Protein AF-A0A4Y2MRK2-F1 (afdb_monomer_lite)

pLDDT: mean 77.92, std 20.18, range [35.59, 98.69]

Radius of gyration: 52.35 Å; chains: 1; bounding box: 132×38×141 Å

Sequence (251 aa):
MNNGLTYKQVRQLAYDYSKCLGTSTPNTEDASETARINDEEAYSEIKDQIYRDKSADLKNQLKQLENRTHPTYVKGVKLLKEEYVERQFKNEIFYAVEVERIKREHEIERETAYNEFDQKEKELKENLIADLEEKRKIIEAERDSMDVTTDTMDILQNPIRKLRRRAKDTSPAPEPKRRKTSISQQLKFQLTEDEINEDLRKINEVSAERSSKVNDNSEESSSEISNSSDIRVENGKLYYEKYWYGSLFKS

Structure (mmCIF, N/CA/C/O backbone):
data_AF-A0A4Y2MRK2-F1
#
_entry.id   AF-A0A4Y2MRK2-F1
#
loop_
_atom_site.group_PDB
_atom_site.id
_atom_site.type_symbol
_atom_site.label_atom_id
_atom_site.label_alt_id
_atom_site.label_comp_id
_atom_site.label_asym_id
_atom_site.label_entity_id
_atom_site.label_seq_id
_atom_site.pdbx_PDB_ins_code
_atom_site.Cartn_x
_atom_site.Cartn_y
_atom_site.Cartn_z
_atom_site.occupancy
_atom_site.B_iso_or_equiv
_atom_site.auth_seq_id
_atom_site.auth_comp_id
_atom_site.auth_asym_id
_atom_site.auth_atom_id
_atom_site.pdbx_PDB_model_num
ATOM 1 N N . MET A 1 1 ? 39.766 -5.205 -34.947 1.00 36.91 1 MET A N 1
ATOM 2 C CA . MET A 1 1 ? 40.866 -4.338 -34.476 1.00 36.91 1 MET A CA 1
ATOM 3 C C . MET A 1 1 ? 41.099 -3.294 -35.558 1.00 36.91 1 MET A C 1
ATOM 5 O O . MET A 1 1 ? 41.742 -3.607 -36.546 1.00 36.91 1 MET A O 1
ATOM 9 N N . ASN A 1 2 ? 40.475 -2.119 -35.438 1.00 44.78 2 ASN A N 1
ATOM 10 C CA . ASN A 1 2 ? 40.635 -1.020 -36.397 1.00 44.78 2 ASN A CA 1
ATOM 11 C C . ASN A 1 2 ? 41.623 -0.014 -35.807 1.00 44.78 2 ASN A C 1
ATOM 13 O O . ASN A 1 2 ? 41.245 0.814 -34.983 1.00 44.78 2 ASN A O 1
ATOM 17 N N . ASN A 1 3 ? 42.886 -0.113 -36.215 1.00 53.19 3 ASN A N 1
ATOM 18 C CA . ASN A 1 3 ? 43.948 0.814 -35.824 1.00 53.19 3 ASN A CA 1
ATOM 19 C C . ASN A 1 3 ? 43.906 2.066 -36.717 1.00 53.19 3 ASN A C 1
ATOM 21 O O . ASN A 1 3 ? 44.837 2.338 -37.468 1.00 53.19 3 ASN A O 1
ATOM 25 N N . GLY A 1 4 ? 42.788 2.794 -36.681 1.00 64.12 4 GLY A N 1
ATOM 26 C CA . GLY A 1 4 ? 42.662 4.082 -37.360 1.00 64.12 4 GLY A CA 1
ATOM 27 C C . GLY A 1 4 ? 43.379 5.171 -36.567 1.00 64.12 4 GLY A C 1
ATOM 28 O O . GLY A 1 4 ? 43.144 5.316 -35.366 1.00 64.12 4 GLY A O 1
ATOM 29 N N . LEU A 1 5 ? 44.252 5.932 -37.229 1.00 71.81 5 LEU A N 1
ATOM 30 C CA . LEU A 1 5 ? 44.904 7.094 -36.630 1.00 71.81 5 LEU A CA 1
ATOM 31 C C . LEU A 1 5 ? 43.841 8.115 -36.218 1.00 71.81 5 LEU A C 1
ATOM 33 O O . LEU A 1 5 ? 42.982 8.516 -37.002 1.00 71.81 5 LEU A O 1
ATOM 37 N N . THR A 1 6 ? 43.901 8.542 -34.963 1.00 80.56 6 THR A N 1
ATOM 38 C CA . THR A 1 6 ? 43.035 9.602 -34.454 1.00 80.56 6 THR A CA 1
ATOM 39 C C . THR A 1 6 ? 43.385 10.929 -35.123 1.00 80.56 6 THR A C 1
ATOM 41 O O . THR A 1 6 ? 44.532 11.186 -35.485 1.00 80.56 6 THR A O 1
ATOM 44 N N . TYR A 1 7 ? 42.406 11.826 -35.221 1.00 66.19 7 TYR A N 1
ATOM 45 C CA . TYR A 1 7 ? 42.573 13.159 -35.811 1.00 66.19 7 TYR A CA 1
ATOM 46 C C . TYR A 1 7 ? 43.774 13.942 -35.238 1.00 66.19 7 TYR A C 1
ATOM 48 O O . TYR A 1 7 ? 44.468 14.658 -35.957 1.00 66.19 7 TYR A O 1
ATOM 56 N N . LYS A 1 8 ? 44.075 13.756 -33.945 1.00 72.19 8 LYS A N 1
ATOM 57 C CA . LYS A 1 8 ? 45.244 14.365 -33.292 1.00 72.19 8 LYS A CA 1
ATOM 58 C C . LYS A 1 8 ? 46.571 13.806 -33.818 1.00 72.19 8 LYS A C 1
ATOM 60 O O . LYS A 1 8 ? 47.518 14.567 -33.976 1.00 72.19 8 LYS A O 1
ATOM 65 N N . GLN A 1 9 ? 46.629 12.508 -34.114 1.00 77.31 9 GLN A N 1
ATOM 66 C CA . GLN A 1 9 ? 47.827 11.849 -34.643 1.00 77.31 9 GLN A CA 1
ATOM 67 C C . GLN A 1 9 ? 48.098 12.258 -36.095 1.00 77.31 9 GLN A C 1
ATOM 69 O O . GLN A 1 9 ? 49.241 12.536 -36.442 1.00 77.31 9 GLN A O 1
ATOM 74 N N . VAL A 1 10 ? 47.050 12.391 -36.913 1.00 76.94 10 VAL A N 1
ATOM 75 C CA . VAL A 1 10 ? 47.172 12.882 -38.298 1.00 76.94 10 VAL A CA 1
ATOM 76 C C . VAL A 1 10 ? 47.696 14.324 -38.327 1.00 76.94 10 VAL A C 1
ATOM 78 O O . VAL A 1 10 ? 48.590 14.648 -39.105 1.00 76.94 10 VAL A O 1
ATOM 81 N N . ARG A 1 11 ? 47.206 15.183 -37.424 1.00 81.56 11 ARG A N 1
ATOM 82 C CA . ARG A 1 11 ? 47.651 16.582 -37.322 1.00 81.56 11 ARG A CA 1
ATOM 83 C C . ARG A 1 11 ? 49.123 16.714 -36.921 1.00 81.56 11 ARG A C 1
ATOM 85 O O . ARG A 1 11 ? 49.803 17.607 -37.418 1.00 81.56 11 ARG A O 1
ATOM 92 N N . GLN A 1 12 ? 49.603 15.847 -36.028 1.00 74.44 12 GLN A N 1
ATOM 93 C CA . GLN A 1 12 ? 50.995 15.873 -35.579 1.00 74.44 12 GLN A CA 1
ATOM 94 C C . GLN A 1 12 ? 51.953 15.443 -36.695 1.00 74.44 12 GLN A C 1
ATOM 96 O O . GLN A 1 12 ? 52.937 16.131 -36.947 1.00 74.44 12 GLN A O 1
ATOM 101 N N . LEU A 1 13 ? 51.609 14.379 -37.427 1.00 81.38 13 LEU A N 1
ATOM 102 C CA . LEU A 1 13 ? 52.393 13.915 -38.575 1.00 81.38 13 LEU A CA 1
ATOM 103 C C . LEU A 1 13 ? 52.535 14.999 -39.656 1.00 81.38 13 LEU A C 1
ATOM 105 O O . LEU A 1 13 ? 53.614 15.170 -40.218 1.00 81.38 13 LEU A O 1
ATOM 109 N N . ALA A 1 14 ? 51.478 15.779 -39.899 1.00 75.19 14 ALA A N 1
ATOM 110 C CA . ALA A 1 14 ? 51.520 16.899 -40.840 1.00 75.19 14 ALA A CA 1
ATOM 111 C C . ALA A 1 14 ? 52.455 18.037 -40.381 1.00 75.19 14 ALA A C 1
ATOM 113 O O . ALA A 1 14 ? 53.160 18.634 -41.195 1.00 75.19 14 ALA A O 1
ATOM 114 N N . TYR A 1 15 ? 52.492 18.327 -39.076 1.00 76.94 15 TYR A N 1
ATOM 115 C CA . TYR A 1 15 ? 53.378 19.351 -38.518 1.00 76.94 15 TYR A CA 1
ATOM 116 C C . TYR A 1 15 ? 54.853 18.940 -38.613 1.00 76.94 15 TYR A C 1
ATOM 118 O O . TYR A 1 15 ? 55.705 19.743 -38.999 1.00 76.94 15 TYR A O 1
ATOM 126 N N . ASP A 1 16 ? 55.145 17.672 -38.324 1.00 75.50 16 ASP A N 1
ATOM 127 C CA . ASP A 1 16 ? 56.503 17.133 -38.374 1.00 75.50 16 ASP A CA 1
ATOM 128 C C . ASP A 1 16 ? 57.030 17.078 -39.821 1.00 75.50 16 ASP A C 1
ATOM 130 O O . ASP A 1 16 ? 58.183 17.432 -40.072 1.00 75.50 16 ASP A O 1
ATOM 134 N N . TYR A 1 17 ? 56.166 16.760 -40.792 1.00 70.69 17 TYR A N 1
ATOM 135 C 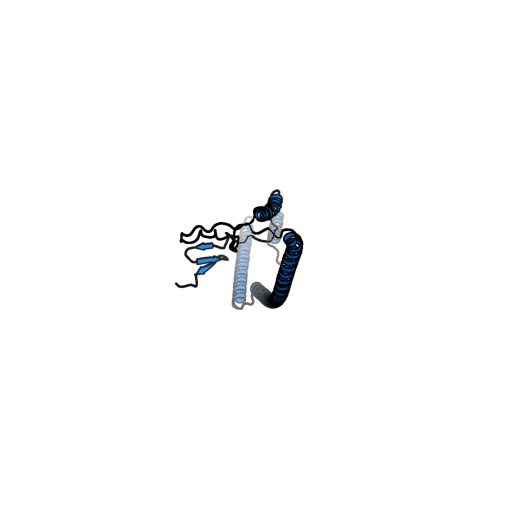CA . TYR A 1 17 ? 56.499 16.797 -42.220 1.00 70.69 17 TYR A CA 1
ATOM 136 C C . TYR A 1 1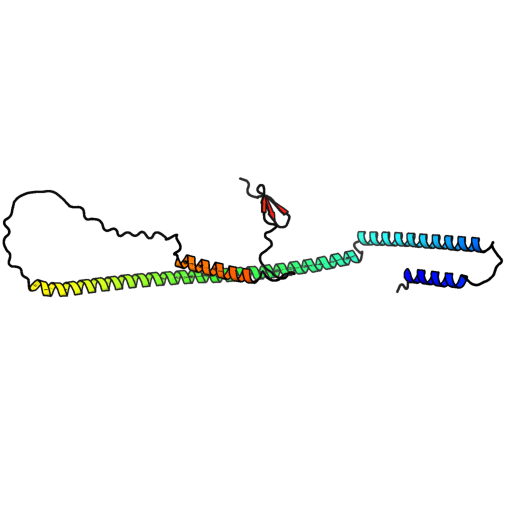7 ? 56.814 18.219 -42.716 1.00 70.69 17 TYR A C 1
ATOM 138 O O . TYR A 1 17 ? 57.828 18.445 -43.379 1.00 70.69 17 TYR A O 1
ATOM 146 N N . SER A 1 18 ? 56.005 19.209 -42.317 1.00 71.00 18 SER A N 1
ATOM 147 C CA . SER A 1 18 ? 56.237 20.620 -42.657 1.00 71.00 18 SER A CA 1
ATOM 148 C C . SER A 1 18 ? 57.562 21.156 -42.105 1.00 71.00 18 SER A C 1
ATOM 150 O O . SER A 1 18 ? 58.145 22.063 -42.696 1.00 71.00 18 SER A O 1
ATOM 152 N N . LYS A 1 19 ? 58.043 20.616 -40.980 1.00 67.56 19 LYS A N 1
ATOM 153 C CA . LYS A 1 19 ? 59.306 21.025 -40.354 1.00 67.56 19 LYS A CA 1
ATOM 154 C C . LYS A 1 19 ? 60.534 20.509 -41.115 1.00 67.56 19 LYS A C 1
ATOM 156 O O . LYS A 1 19 ? 61.561 21.182 -41.126 1.00 67.56 19 LYS A O 1
ATOM 161 N N . CYS A 1 20 ? 60.430 19.356 -41.778 1.00 58.81 20 CYS A N 1
ATOM 162 C CA . CYS A 1 20 ? 61.514 18.766 -42.574 1.00 58.81 20 CYS A CA 1
ATOM 163 C C . CYS A 1 20 ? 61.703 19.429 -43.951 1.00 58.81 20 CYS A C 1
ATOM 165 O O . CYS A 1 20 ? 62.796 19.376 -44.505 1.00 58.81 20 CYS A O 1
ATOM 167 N N . LEU A 1 21 ? 60.675 20.099 -44.481 1.00 59.09 21 LEU A N 1
ATOM 168 C CA . LEU A 1 21 ? 60.716 20.816 -45.766 1.00 59.09 21 LEU A CA 1
ATOM 169 C C . LEU A 1 21 ? 61.464 22.166 -45.716 1.00 59.09 21 LEU A C 1
ATOM 171 O O . LEU A 1 21 ? 61.661 22.797 -46.749 1.00 59.09 21 LEU A O 1
ATOM 175 N N . GLY A 1 22 ? 61.896 22.621 -44.535 1.00 55.88 22 GLY A N 1
ATOM 176 C CA . GLY A 1 22 ? 62.500 23.944 -44.334 1.00 55.88 22 GLY A CA 1
ATOM 177 C C . GLY A 1 22 ? 63.991 24.084 -44.676 1.00 55.88 22 GLY A C 1
ATOM 178 O O . GLY A 1 22 ? 64.537 25.166 -44.477 1.00 55.88 22 GLY A O 1
ATOM 179 N N . THR A 1 23 ? 64.681 23.040 -45.156 1.00 53.28 23 THR A N 1
ATOM 180 C CA . THR A 1 23 ? 66.131 23.106 -45.432 1.00 53.28 23 THR A CA 1
ATOM 181 C C . THR A 1 23 ? 66.540 22.388 -46.727 1.00 53.28 23 THR A C 1
ATOM 183 O O . THR A 1 23 ? 67.034 21.269 -46.654 1.00 53.28 23 THR A O 1
ATOM 186 N N . SER A 1 24 ? 66.387 23.016 -47.905 1.00 44.38 24 SER A N 1
ATOM 187 C CA . SER A 1 24 ? 67.348 22.892 -49.029 1.00 44.38 24 SER A CA 1
ATOM 188 C C . SER A 1 24 ? 67.019 23.824 -50.217 1.00 44.38 24 SER A C 1
ATOM 190 O O . SER A 1 24 ? 66.054 23.596 -50.929 1.00 44.38 24 SER A O 1
ATOM 192 N N . THR A 1 25 ? 67.900 24.811 -50.435 1.00 43.78 25 THR A N 1
ATOM 193 C CA . THR A 1 25 ? 68.413 25.399 -51.706 1.00 43.78 25 THR A CA 1
ATOM 194 C C . THR A 1 25 ? 67.501 25.983 -52.818 1.00 43.78 25 THR A C 1
ATOM 196 O O . THR A 1 25 ? 66.475 25.403 -53.154 1.00 43.78 25 THR A O 1
ATOM 199 N N . PRO A 1 26 ? 67.943 27.080 -53.490 1.00 59.16 26 PRO A N 1
ATOM 200 C CA . PRO A 1 26 ? 67.198 27.806 -54.521 1.00 59.16 26 PRO A CA 1
ATOM 201 C C . PRO A 1 26 ? 67.489 27.282 -55.940 1.00 59.16 26 PRO A C 1
ATOM 203 O O . PRO A 1 26 ? 68.625 27.351 -56.403 1.00 59.16 26 PRO A O 1
ATOM 206 N N . ASN A 1 27 ? 66.462 26.756 -56.608 1.00 50.50 27 ASN A N 1
ATOM 207 C CA . ASN A 1 27 ? 66.235 26.721 -58.065 1.00 50.50 27 ASN A CA 1
ATOM 208 C C . ASN A 1 27 ? 65.241 25.592 -58.355 1.00 50.50 27 ASN A C 1
ATOM 210 O O . ASN A 1 27 ? 65.604 24.433 -58.179 1.00 50.50 27 ASN A O 1
ATOM 214 N N . THR A 1 28 ? 64.024 25.945 -58.790 1.00 56.12 28 THR A N 1
ATOM 215 C CA . THR A 1 28 ? 63.015 25.166 -59.555 1.00 56.12 28 THR A CA 1
ATOM 216 C C . THR A 1 28 ? 61.631 25.666 -59.123 1.00 56.12 28 THR A C 1
ATOM 218 O O . THR A 1 28 ? 60.976 25.065 -58.277 1.00 56.12 28 THR A O 1
ATOM 221 N N . GLU A 1 29 ? 61.196 26.804 -59.669 1.00 52.22 29 GLU A N 1
ATOM 222 C CA . GLU A 1 29 ? 59.881 27.397 -59.357 1.00 52.22 29 GLU A CA 1
ATOM 223 C C . GLU A 1 29 ? 58.708 26.742 -60.120 1.00 52.22 29 GLU A C 1
ATOM 225 O O . GLU A 1 29 ? 57.564 27.053 -59.827 1.00 52.22 29 GLU A O 1
ATOM 230 N N . ASP A 1 30 ? 58.950 25.773 -61.013 1.00 54.16 30 ASP A N 1
ATOM 231 C CA . ASP A 1 30 ? 57.907 25.189 -61.888 1.00 54.16 30 ASP A CA 1
ATOM 232 C C . ASP A 1 30 ? 57.392 23.795 -61.439 1.00 54.16 30 ASP A C 1
ATOM 234 O O . ASP A 1 30 ? 56.327 23.337 -61.840 1.00 54.16 30 ASP A O 1
ATOM 238 N N . ALA A 1 31 ? 58.109 23.098 -60.546 1.00 56.56 31 ALA A N 1
ATOM 239 C CA . ALA A 1 31 ? 57.723 21.751 -60.080 1.00 56.56 31 ALA A CA 1
ATOM 240 C C . ALA A 1 31 ? 56.907 21.743 -58.769 1.00 56.56 31 ALA A C 1
ATOM 242 O O . ALA A 1 31 ? 56.334 20.721 -58.395 1.00 56.56 31 ALA A O 1
ATOM 243 N N . SER A 1 32 ? 56.873 22.863 -58.036 1.00 56.00 32 SER A N 1
ATOM 244 C CA . SER A 1 32 ? 56.220 22.930 -56.716 1.00 56.00 32 SER A CA 1
ATOM 245 C C . SER A 1 32 ? 54.724 23.257 -56.785 1.00 56.00 32 SER A C 1
ATOM 247 O O . SER A 1 32 ? 53.973 22.889 -55.882 1.00 56.00 32 SER A O 1
ATOM 249 N N . GLU A 1 33 ? 54.274 23.901 -57.865 1.00 52.03 33 GLU A N 1
ATOM 250 C CA . GLU A 1 33 ? 52.874 24.291 -58.052 1.00 52.03 33 GLU A CA 1
ATOM 251 C C . GLU A 1 33 ? 52.013 23.085 -58.466 1.00 52.03 33 GLU A C 1
ATOM 253 O O . GLU A 1 33 ? 50.967 22.831 -57.875 1.00 52.03 33 GLU A O 1
ATOM 258 N N . THR A 1 34 ? 52.521 22.242 -59.370 1.00 57.75 34 THR A N 1
ATOM 259 C CA . THR A 1 34 ? 51.911 20.952 -59.745 1.00 57.75 34 THR A CA 1
ATOM 260 C C . THR A 1 34 ? 51.883 19.946 -58.591 1.00 57.75 34 THR A C 1
ATOM 262 O O . THR A 1 34 ? 50.900 19.223 -58.442 1.00 57.75 34 THR A O 1
ATOM 265 N N . ALA A 1 35 ? 52.907 19.925 -57.729 1.00 59.00 35 ALA A N 1
ATOM 266 C CA . ALA A 1 35 ? 52.911 19.092 -56.523 1.00 59.00 35 ALA A CA 1
ATOM 267 C C . ALA A 1 35 ? 51.848 19.537 -55.499 1.00 59.00 35 ALA A C 1
ATOM 269 O O . ALA A 1 35 ? 51.148 18.696 -54.941 1.00 59.00 35 ALA A O 1
ATOM 270 N N . ARG A 1 36 ? 51.666 20.852 -55.300 1.00 60.34 36 ARG A N 1
ATOM 271 C CA . ARG A 1 36 ? 50.629 21.389 -54.400 1.00 60.34 36 ARG A CA 1
ATOM 272 C C . ARG A 1 36 ? 49.207 21.156 -54.901 1.00 60.34 36 ARG A C 1
ATOM 274 O O . ARG A 1 36 ? 48.343 20.835 -54.093 1.00 60.34 36 ARG A O 1
ATOM 281 N N . ILE A 1 37 ? 48.976 21.270 -56.208 1.00 60.94 37 ILE A N 1
ATOM 282 C CA . ILE A 1 37 ? 47.676 20.968 -56.826 1.00 60.94 37 ILE A CA 1
ATOM 283 C C . ILE A 1 37 ? 47.330 19.480 -56.654 1.00 60.94 37 ILE A C 1
ATOM 285 O O . ILE A 1 37 ? 46.201 19.152 -56.305 1.00 60.94 37 ILE A O 1
ATOM 289 N N . ASN A 1 38 ? 48.310 18.586 -56.820 1.00 65.25 38 ASN A N 1
ATOM 290 C CA . ASN A 1 38 ? 48.125 17.144 -56.645 1.00 65.25 38 ASN A CA 1
ATOM 291 C C . ASN A 1 38 ? 47.826 16.757 -55.179 1.00 65.25 38 ASN A C 1
ATOM 293 O O . ASN A 1 38 ? 46.971 15.912 -54.923 1.00 65.25 38 ASN A O 1
ATOM 297 N N . ASP A 1 39 ? 48.474 17.406 -54.203 1.00 70.81 39 ASP A N 1
ATOM 298 C CA . ASP A 1 39 ? 48.182 17.208 -52.773 1.00 70.81 39 ASP A CA 1
ATOM 299 C C . ASP A 1 39 ? 46.777 17.715 -52.386 1.00 70.81 39 ASP A C 1
ATOM 301 O O . ASP A 1 39 ? 46.100 17.125 -51.539 1.00 70.81 39 ASP A O 1
ATOM 305 N N . GLU A 1 40 ? 46.316 18.800 -53.011 1.00 74.12 40 GLU A N 1
ATOM 306 C CA . GLU A 1 40 ? 44.993 19.387 -52.780 1.00 74.12 40 GLU A CA 1
ATOM 307 C C . GLU A 1 40 ? 43.870 18.566 -53.444 1.00 74.12 40 GLU A C 1
ATOM 309 O O . GLU A 1 40 ? 42.811 18.355 -52.843 1.00 74.12 40 GLU A O 1
ATOM 314 N N . GLU A 1 41 ? 44.127 18.008 -54.629 1.00 76.19 41 GLU A N 1
ATOM 315 C CA . GLU A 1 41 ? 43.247 17.053 -55.310 1.00 76.19 41 GLU A CA 1
ATOM 316 C C . GLU A 1 41 ? 43.142 15.731 -54.531 1.00 76.19 41 GLU A C 1
ATOM 318 O O . GLU A 1 41 ? 42.033 15.262 -54.261 1.00 76.19 41 GLU A O 1
ATOM 323 N N . ALA A 1 42 ? 44.267 15.195 -54.040 1.00 78.88 42 ALA A N 1
ATOM 324 C CA . ALA A 1 42 ? 44.288 14.020 -53.168 1.00 78.88 42 ALA A CA 1
ATOM 325 C C . ALA A 1 42 ? 43.536 14.264 -51.847 1.00 78.88 42 ALA A C 1
ATOM 327 O O . ALA A 1 42 ? 42.798 13.400 -51.366 1.00 78.88 42 ALA A O 1
ATOM 328 N N . TYR A 1 43 ? 43.669 15.456 -51.257 1.00 82.00 43 TYR A N 1
ATOM 329 C CA . TYR A 1 43 ? 42.901 15.838 -50.072 1.00 82.00 43 TYR A CA 1
ATOM 330 C C . TYR A 1 43 ? 41.393 15.890 -50.356 1.00 82.00 43 TYR A C 1
ATOM 332 O O . TYR A 1 43 ? 40.595 15.409 -49.543 1.00 82.00 43 TYR A O 1
ATOM 340 N N . SER A 1 44 ? 40.993 16.438 -51.507 1.00 85.75 44 SER A N 1
ATOM 341 C CA . SER A 1 44 ? 39.592 16.474 -51.932 1.00 85.75 44 SER A CA 1
ATOM 342 C C . SER A 1 44 ? 39.030 15.067 -52.154 1.00 85.75 44 SER A C 1
ATOM 344 O O . SER A 1 44 ? 37.939 14.762 -51.674 1.00 85.75 44 SER A O 1
ATOM 346 N N . GLU A 1 45 ? 39.791 14.175 -52.789 1.00 90.44 45 GLU A N 1
ATOM 347 C CA . GLU A 1 45 ? 39.379 12.790 -53.029 1.00 90.44 45 GLU A CA 1
ATOM 348 C C . GLU A 1 45 ? 39.202 12.003 -51.720 1.00 90.44 45 GLU A C 1
ATOM 350 O O . GLU A 1 45 ? 38.195 11.311 -51.529 1.00 90.44 45 GLU A O 1
ATOM 355 N N . ILE A 1 46 ? 40.129 12.163 -50.769 1.00 91.06 46 ILE A N 1
ATOM 356 C CA . ILE A 1 46 ? 40.026 11.554 -49.434 1.00 91.06 46 ILE A CA 1
ATOM 357 C C . ILE A 1 46 ? 38.784 12.073 -48.703 1.00 91.06 46 ILE A C 1
ATOM 359 O O . ILE A 1 46 ? 38.054 11.300 -48.076 1.00 91.06 46 ILE A O 1
ATOM 363 N N . LYS A 1 47 ? 38.515 13.379 -48.782 1.00 93.56 47 LYS A N 1
ATOM 364 C CA . LYS A 1 47 ? 37.343 13.997 -48.158 1.00 93.56 47 LYS A CA 1
ATOM 365 C C . LYS A 1 47 ? 36.043 13.444 -48.748 1.00 93.56 47 LYS A C 1
ATOM 367 O O . LYS A 1 47 ? 35.137 13.083 -47.995 1.00 93.56 47 LYS A O 1
ATOM 372 N N . ASP A 1 48 ? 35.971 13.319 -50.068 1.00 93.62 48 ASP A N 1
ATOM 373 C CA . ASP A 1 48 ? 34.817 12.747 -50.762 1.00 93.62 48 ASP A CA 1
ATOM 374 C C . ASP A 1 48 ? 34.615 11.274 -50.410 1.00 93.62 48 ASP A C 1
ATOM 376 O O . ASP A 1 48 ? 33.480 10.837 -50.199 1.00 93.62 48 ASP A O 1
ATOM 380 N N . GLN A 1 49 ? 35.701 10.514 -50.255 1.00 95.50 49 GLN A N 1
ATOM 381 C CA . GLN A 1 49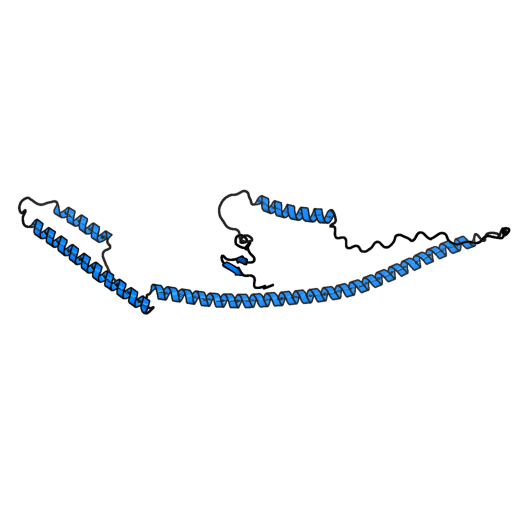 ? 35.623 9.135 -49.795 1.00 95.50 49 GLN A CA 1
ATOM 382 C C . GLN A 1 49 ? 35.059 9.038 -48.372 1.00 95.50 49 GLN A C 1
ATOM 384 O O . GLN A 1 49 ? 34.129 8.266 -48.138 1.00 95.50 49 GLN A O 1
ATOM 389 N N . ILE A 1 50 ? 35.518 9.891 -47.451 1.00 95.31 50 ILE A N 1
ATOM 390 C CA . ILE A 1 50 ? 34.985 9.964 -46.082 1.00 95.31 50 ILE A CA 1
ATOM 391 C C . ILE A 1 50 ? 33.486 10.291 -46.088 1.00 95.31 50 ILE A C 1
ATOM 393 O O . ILE A 1 50 ? 32.724 9.703 -45.318 1.00 95.31 50 ILE A O 1
ATOM 397 N N . TYR A 1 51 ? 33.030 11.208 -46.948 1.00 96.69 51 TYR A N 1
ATOM 398 C CA . TYR A 1 51 ? 31.603 11.518 -47.061 1.00 96.69 51 TYR A CA 1
ATOM 399 C C . TYR A 1 51 ? 30.789 10.345 -47.608 1.00 96.69 51 TYR A C 1
ATOM 401 O O . TYR A 1 51 ? 29.702 10.067 -47.086 1.00 96.69 51 TYR A O 1
ATOM 409 N N . ARG A 1 52 ? 31.298 9.644 -48.629 1.00 97.00 52 ARG A N 1
ATOM 410 C CA . ARG A 1 52 ? 30.659 8.437 -49.173 1.00 97.00 52 ARG A CA 1
ATOM 411 C C . ARG A 1 52 ? 30.527 7.357 -48.100 1.00 97.00 52 ARG A C 1
ATOM 413 O O . ARG A 1 52 ? 29.421 6.849 -47.897 1.00 97.00 52 ARG A O 1
ATOM 420 N N . ASP A 1 53 ? 31.598 7.095 -47.359 1.00 97.44 53 ASP A N 1
ATOM 421 C CA . ASP A 1 53 ? 31.620 6.115 -46.269 1.00 97.44 53 ASP A CA 1
ATOM 422 C C . ASP A 1 53 ? 30.659 6.521 -45.144 1.00 97.44 53 ASP A C 1
ATOM 424 O O . ASP A 1 53 ? 29.824 5.726 -44.708 1.00 97.44 53 ASP A O 1
ATOM 428 N N . LYS A 1 54 ? 30.663 7.800 -44.745 1.00 97.81 54 LYS A N 1
ATOM 429 C CA . LYS A 1 54 ? 29.746 8.309 -43.717 1.00 97.81 54 LYS A CA 1
ATOM 430 C C . LYS A 1 54 ? 28.281 8.196 -44.137 1.00 97.81 54 LYS A C 1
ATOM 432 O O . LYS A 1 54 ? 27.425 7.886 -43.307 1.00 97.81 54 LYS A O 1
ATOM 437 N N . SER A 1 55 ? 27.976 8.442 -45.411 1.00 97.00 55 SER A N 1
ATOM 438 C CA . SER A 1 55 ? 26.628 8.264 -45.959 1.00 97.00 55 SER A CA 1
ATOM 439 C C . SER A 1 55 ? 26.205 6.794 -45.935 1.00 97.00 55 SER A C 1
ATOM 441 O O . SER A 1 55 ? 25.074 6.487 -45.549 1.00 97.00 55 SER A O 1
ATOM 443 N N . ALA A 1 56 ? 27.106 5.879 -46.303 1.00 97.62 56 ALA A N 1
ATOM 444 C CA . ALA A 1 56 ? 26.854 4.442 -46.260 1.00 97.62 56 ALA A CA 1
ATOM 445 C C . ALA A 1 56 ? 26.603 3.949 -44.825 1.00 97.62 56 ALA A C 1
ATOM 447 O O . ALA A 1 56 ? 25.630 3.228 -44.592 1.00 97.62 56 ALA A O 1
ATOM 448 N N . ASP A 1 57 ? 27.400 4.409 -43.858 1.00 97.50 57 ASP A N 1
ATOM 449 C CA . ASP A 1 57 ? 27.220 4.106 -42.437 1.00 97.50 57 ASP A CA 1
ATOM 450 C C . ASP A 1 57 ? 25.855 4.562 -41.922 1.00 97.50 57 ASP A C 1
ATOM 452 O O . ASP A 1 57 ? 25.151 3.797 -41.263 1.00 97.50 57 ASP A O 1
ATOM 456 N N . LEU A 1 58 ? 25.449 5.794 -42.245 1.00 97.19 58 LEU A N 1
ATOM 457 C CA . LEU A 1 58 ? 24.154 6.336 -41.827 1.00 97.19 58 LEU A CA 1
ATOM 458 C C . LEU A 1 58 ? 22.987 5.567 -42.454 1.00 97.19 58 LEU A C 1
ATOM 460 O O . LEU A 1 58 ? 22.028 5.238 -41.758 1.00 97.19 58 LEU A O 1
ATOM 464 N N . LYS A 1 59 ? 23.078 5.217 -43.743 1.00 97.44 59 LYS A N 1
ATOM 465 C CA . LYS A 1 59 ? 22.074 4.371 -44.410 1.00 97.44 59 LYS A CA 1
ATOM 466 C C . LYS A 1 59 ? 21.995 2.983 -43.774 1.00 97.44 59 LYS A C 1
ATOM 468 O O . LYS A 1 59 ? 20.901 2.452 -43.595 1.00 97.44 59 LYS A O 1
ATOM 473 N N . ASN A 1 60 ? 23.134 2.402 -43.398 1.00 97.62 60 ASN A N 1
ATOM 474 C CA . ASN A 1 60 ? 23.179 1.114 -42.712 1.00 97.62 60 ASN A CA 1
ATOM 475 C C . ASN A 1 60 ? 22.563 1.205 -41.305 1.00 97.62 60 ASN A C 1
ATOM 477 O O . ASN A 1 60 ? 21.739 0.369 -40.946 1.00 97.62 60 ASN A O 1
ATOM 481 N N . GLN A 1 61 ? 22.882 2.245 -40.530 1.00 97.56 61 GLN A N 1
ATOM 482 C CA . GLN A 1 61 ? 22.264 2.485 -39.220 1.00 97.56 61 GLN A CA 1
ATOM 483 C C . GLN A 1 61 ? 20.749 2.679 -39.329 1.00 97.56 61 GLN A C 1
ATOM 485 O O . GLN A 1 61 ? 20.010 2.099 -38.535 1.00 97.56 61 GLN A O 1
ATOM 490 N N . LEU A 1 62 ? 20.278 3.425 -40.333 1.00 97.06 62 LEU A N 1
ATOM 491 C CA . LEU A 1 62 ? 18.850 3.597 -40.596 1.00 97.06 62 LEU A CA 1
ATOM 492 C C . LEU A 1 62 ? 18.179 2.252 -40.894 1.00 97.06 62 LEU A C 1
ATOM 494 O O . LEU A 1 62 ? 17.204 1.902 -40.237 1.00 97.06 62 LEU A O 1
ATOM 498 N N . LYS A 1 63 ? 18.762 1.443 -41.786 1.00 97.50 63 LYS A N 1
ATOM 499 C CA . LYS A 1 63 ? 18.267 0.092 -42.091 1.00 97.50 63 LYS A CA 1
ATOM 500 C C . LYS A 1 63 ? 18.261 -0.817 -40.855 1.00 97.50 63 LYS A C 1
ATOM 502 O O . LYS A 1 63 ? 17.341 -1.607 -40.663 1.00 97.50 63 LYS A O 1
ATOM 507 N N . GLN A 1 64 ? 19.275 -0.721 -39.993 1.00 97.69 64 GLN A N 1
ATOM 508 C CA . GLN A 1 64 ? 19.311 -1.456 -38.725 1.00 97.69 64 GLN A CA 1
ATOM 509 C C . GLN A 1 64 ? 18.228 -0.984 -37.749 1.00 97.69 64 GLN A C 1
ATOM 511 O O . GLN A 1 64 ? 17.708 -1.795 -36.989 1.00 97.69 64 GLN A O 1
ATOM 516 N N . LEU A 1 65 ? 17.880 0.303 -37.742 1.00 96.00 65 LEU A N 1
ATOM 517 C CA . LEU A 1 65 ? 16.779 0.829 -36.934 1.00 96.00 65 LEU A CA 1
ATOM 518 C C . LEU A 1 65 ? 15.418 0.381 -37.479 1.00 96.00 65 LEU A C 1
ATOM 520 O O . LEU A 1 65 ? 14.593 -0.086 -36.696 1.00 96.00 65 LEU A O 1
ATOM 524 N N . GLU A 1 66 ? 15.210 0.435 -38.798 1.00 96.25 66 GLU A N 1
ATOM 525 C CA . GLU A 1 66 ? 14.007 -0.082 -39.472 1.00 96.25 66 GLU A CA 1
ATOM 526 C C . GLU A 1 66 ? 13.792 -1.569 -39.162 1.00 96.25 66 GLU A C 1
ATOM 528 O O . GLU A 1 66 ? 12.700 -1.983 -38.772 1.00 96.25 66 GLU A O 1
ATOM 533 N N . ASN A 1 67 ? 14.869 -2.357 -39.219 1.00 96.88 67 ASN A N 1
ATOM 534 C CA . ASN A 1 67 ? 14.855 -3.777 -38.868 1.00 96.88 67 ASN A CA 1
ATOM 535 C C . ASN A 1 67 ? 14.907 -4.040 -37.354 1.00 96.88 67 ASN A C 1
ATOM 537 O O . ASN A 1 67 ? 14.918 -5.198 -36.939 1.00 96.88 67 ASN A O 1
ATOM 541 N N . ARG A 1 68 ? 14.956 -2.994 -36.514 1.00 95.56 68 ARG A N 1
ATOM 542 C CA . ARG A 1 68 ? 15.048 -3.083 -35.044 1.00 95.56 68 ARG A CA 1
ATOM 543 C C . ARG A 1 68 ? 16.267 -3.858 -34.517 1.00 95.56 68 ARG A C 1
ATOM 545 O O . ARG A 1 68 ? 16.260 -4.334 -33.384 1.00 95.56 68 ARG A O 1
ATOM 552 N N . THR A 1 69 ? 17.333 -3.956 -35.305 1.00 96.88 69 THR A N 1
ATOM 553 C CA . THR A 1 69 ? 18.593 -4.630 -34.955 1.00 96.88 69 THR A CA 1
ATOM 554 C C . THR A 1 69 ? 19.683 -3.671 -34.479 1.00 96.88 69 THR A C 1
ATOM 556 O O . THR A 1 69 ? 20.756 -4.124 -34.085 1.00 96.88 69 THR A O 1
ATOM 559 N N . HIS A 1 70 ? 19.449 -2.353 -34.519 1.00 98.00 70 HIS A N 1
ATOM 560 C CA . HIS A 1 70 ? 20.452 -1.372 -34.107 1.00 98.00 70 HIS A CA 1
ATOM 561 C C . HIS A 1 70 ? 20.883 -1.602 -32.641 1.00 98.00 70 HIS A C 1
ATOM 563 O O . HIS A 1 70 ? 20.020 -1.629 -31.756 1.00 98.00 70 HIS A O 1
ATOM 569 N N . PRO A 1 71 ? 22.190 -1.720 -32.330 1.00 97.00 71 PRO A N 1
ATOM 570 C CA . PRO A 1 71 ? 22.658 -2.160 -31.012 1.00 97.00 71 PRO A CA 1
ATOM 571 C C . PRO A 1 71 ? 22.140 -1.319 -29.842 1.00 97.00 71 PRO A C 1
ATOM 573 O O . PRO A 1 71 ? 21.760 -1.863 -28.808 1.00 97.00 71 PRO A O 1
ATOM 576 N N . THR A 1 72 ? 22.091 0.006 -29.998 1.00 96.19 72 THR A N 1
ATOM 577 C CA . THR A 1 72 ? 21.584 0.914 -28.954 1.00 96.19 72 THR A CA 1
ATOM 578 C C . THR A 1 72 ? 20.092 0.710 -28.700 1.00 96.19 72 THR A C 1
ATOM 580 O O . THR A 1 72 ? 19.663 0.710 -27.549 1.00 96.19 72 THR A O 1
ATOM 583 N N . TYR A 1 73 ? 19.309 0.477 -29.758 1.00 97.38 73 TYR A N 1
ATOM 584 C CA . TYR A 1 73 ? 17.874 0.214 -29.642 1.00 97.38 73 TYR A CA 1
ATOM 585 C C . TYR A 1 73 ? 17.628 -1.115 -28.924 1.00 97.38 73 TYR A C 1
ATOM 587 O O . TYR A 1 73 ? 16.877 -1.164 -27.954 1.00 97.38 73 TYR A O 1
ATOM 595 N N . VAL A 1 74 ? 18.318 -2.179 -29.349 1.00 98.06 74 VAL A N 1
ATOM 596 C CA . VAL A 1 74 ? 18.189 -3.516 -28.751 1.00 98.06 74 VAL A CA 1
ATOM 597 C C . VAL A 1 74 ? 18.550 -3.491 -27.265 1.00 98.06 74 VAL A C 1
ATOM 599 O O . VAL A 1 74 ? 17.826 -4.065 -26.452 1.00 98.06 74 VAL A O 1
ATOM 602 N N . LYS A 1 75 ? 19.624 -2.783 -26.890 1.00 98.25 75 LYS A N 1
ATOM 603 C CA . LYS A 1 75 ? 19.994 -2.573 -25.482 1.00 98.25 75 LYS A CA 1
ATOM 604 C C . LYS A 1 75 ? 18.884 -1.864 -24.703 1.00 98.25 75 LYS A C 1
ATOM 606 O O . LYS A 1 75 ? 18.519 -2.340 -23.635 1.00 98.25 75 LYS A O 1
ATOM 611 N N . GLY A 1 76 ? 18.317 -0.786 -25.249 1.00 98.31 76 GLY A N 1
ATOM 612 C CA . GLY A 1 76 ? 17.210 -0.062 -24.618 1.00 98.31 76 GLY A CA 1
ATOM 613 C C . GLY A 1 76 ? 15.975 -0.940 -24.404 1.00 98.31 76 GLY A C 1
ATOM 614 O O . GLY A 1 76 ? 15.434 -0.982 -23.306 1.00 98.31 76 GLY A O 1
ATOM 615 N N . VAL A 1 77 ? 15.578 -1.718 -25.416 1.00 98.06 77 VAL A N 1
ATOM 616 C CA . VAL A 1 77 ? 14.458 -2.669 -25.303 1.00 98.06 77 VAL A CA 1
ATOM 617 C C . VAL A 1 77 ? 14.729 -3.733 -24.242 1.00 98.06 77 VAL A C 1
ATOM 619 O O . VAL A 1 77 ? 13.813 -4.113 -23.516 1.00 98.06 77 VAL A O 1
ATOM 622 N N . LYS A 1 78 ? 15.967 -4.229 -24.145 1.00 98.38 78 LYS A N 1
ATOM 623 C CA . LYS A 1 78 ? 16.343 -5.213 -23.126 1.00 98.38 78 LYS A CA 1
ATOM 624 C C . LYS A 1 78 ? 16.186 -4.638 -21.716 1.00 98.38 78 LYS A C 1
ATOM 626 O O . LYS A 1 78 ? 15.520 -5.264 -20.901 1.00 98.38 78 LYS A O 1
ATOM 631 N N . LEU A 1 79 ? 16.721 -3.441 -21.474 1.00 98.44 79 LEU A N 1
ATOM 632 C CA . LEU A 1 79 ? 16.598 -2.756 -20.184 1.00 98.44 79 LEU A CA 1
ATOM 633 C C . LEU A 1 79 ? 15.132 -2.486 -19.824 1.00 98.44 79 LEU A C 1
ATOM 635 O O . LEU A 1 79 ? 14.722 -2.750 -18.702 1.00 98.44 79 LEU A O 1
ATOM 639 N N . LEU A 1 80 ? 14.319 -2.046 -20.791 1.00 98.44 80 LEU A N 1
ATOM 640 C CA . LEU A 1 80 ? 12.890 -1.806 -20.563 1.00 98.44 80 LEU A CA 1
ATOM 641 C C . LEU A 1 80 ? 12.142 -3.087 -20.163 1.00 98.44 80 LEU A C 1
ATOM 643 O O . LEU A 1 80 ? 11.236 -3.052 -19.335 1.00 98.44 80 LEU A O 1
ATOM 647 N N . LYS A 1 81 ? 12.502 -4.224 -20.770 1.00 98.31 81 LYS A N 1
ATOM 648 C CA . LYS A 1 81 ? 11.924 -5.530 -20.428 1.00 98.31 81 LYS A CA 1
ATOM 649 C C . LYS A 1 81 ? 12.341 -5.981 -19.033 1.00 98.31 81 LYS A C 1
ATOM 651 O O . LYS A 1 81 ? 11.497 -6.493 -18.306 1.00 98.31 81 LYS A O 1
ATOM 656 N N . GLU A 1 82 ? 13.611 -5.798 -18.681 1.00 98.44 82 GLU A N 1
ATOM 657 C CA . GLU A 1 82 ? 14.126 -6.089 -17.339 1.00 98.44 82 GLU A CA 1
ATOM 658 C C . GLU A 1 82 ? 13.379 -5.240 -16.293 1.00 98.44 82 GLU A C 1
ATOM 660 O O . GLU A 1 82 ? 12.786 -5.803 -15.374 1.00 98.44 82 GLU A O 1
ATOM 665 N N . GLU A 1 83 ? 13.257 -3.923 -16.504 1.00 98.44 83 GLU A N 1
ATOM 666 C CA . GLU A 1 83 ? 12.499 -3.031 -15.611 1.00 98.44 83 GLU A CA 1
ATOM 667 C C . GLU A 1 83 ? 11.017 -3.426 -15.507 1.00 98.44 83 GLU A C 1
ATOM 669 O O . GLU A 1 83 ? 10.440 -3.421 -14.418 1.00 98.44 83 GLU A O 1
ATOM 674 N N . TYR A 1 84 ? 10.380 -3.786 -16.625 1.00 98.56 84 TYR A N 1
ATOM 675 C CA . TYR A 1 84 ? 8.983 -4.217 -16.623 1.00 98.56 84 TYR A CA 1
ATOM 676 C C . TYR A 1 84 ? 8.777 -5.459 -15.751 1.00 98.56 84 TYR A C 1
ATOM 678 O O . TYR A 1 84 ? 7.860 -5.479 -14.930 1.00 98.56 84 TYR A O 1
ATOM 686 N N . VAL A 1 85 ? 9.632 -6.475 -15.897 1.00 98.56 85 VAL A N 1
ATOM 687 C CA . VAL A 1 85 ? 9.553 -7.704 -15.094 1.00 98.56 85 VAL A CA 1
ATOM 688 C C . VAL A 1 85 ? 9.796 -7.400 -13.617 1.00 98.56 85 VAL A C 1
ATOM 690 O O . VAL A 1 85 ? 9.030 -7.856 -12.770 1.00 98.56 85 VAL A O 1
ATOM 693 N N . GLU A 1 86 ? 10.796 -6.576 -13.299 1.00 98.31 86 GLU A N 1
ATOM 694 C CA . GLU A 1 86 ? 11.044 -6.147 -11.919 1.00 98.31 86 GLU A CA 1
ATOM 695 C C . GLU A 1 86 ? 9.855 -5.393 -11.320 1.00 98.31 86 GLU A C 1
ATOM 697 O O . GLU A 1 86 ? 9.512 -5.594 -10.154 1.00 98.31 86 GLU A O 1
ATOM 702 N N . ARG A 1 87 ? 9.201 -4.529 -12.104 1.00 98.62 87 ARG A N 1
ATOM 703 C CA . ARG A 1 87 ? 8.018 -3.786 -11.662 1.00 98.62 87 ARG A CA 1
ATOM 704 C C . ARG A 1 87 ? 6.839 -4.716 -11.398 1.00 98.62 87 ARG A C 1
ATOM 706 O O . ARG A 1 87 ? 6.159 -4.533 -10.394 1.00 98.62 87 ARG A O 1
ATOM 713 N N . GLN A 1 88 ? 6.616 -5.719 -12.248 1.00 98.38 88 GLN A N 1
ATOM 714 C CA . GLN A 1 88 ? 5.581 -6.729 -12.005 1.00 98.38 88 GLN A CA 1
ATOM 715 C C . GLN A 1 88 ? 5.846 -7.495 -10.707 1.00 98.38 88 GLN A C 1
ATOM 717 O O . GLN A 1 88 ? 4.954 -7.604 -9.871 1.00 98.38 88 GLN A O 1
ATOM 722 N N . PHE A 1 89 ? 7.087 -7.928 -10.491 1.00 98.62 89 PHE A N 1
ATOM 723 C CA . PHE A 1 89 ? 7.478 -8.631 -9.272 1.00 98.62 89 PHE A CA 1
ATOM 724 C C . PHE A 1 89 ? 7.288 -7.774 -8.010 1.00 98.62 89 PHE A C 1
ATOM 726 O O . PHE A 1 89 ? 6.717 -8.228 -7.020 1.00 98.62 89 PHE A O 1
ATOM 733 N N . LYS A 1 90 ? 7.705 -6.501 -8.052 1.00 98.38 90 LYS A N 1
ATOM 734 C CA . LYS A 1 90 ? 7.484 -5.549 -6.949 1.00 98.38 90 LYS A CA 1
ATOM 735 C C . LYS A 1 90 ? 5.998 -5.350 -6.661 1.00 98.38 90 LYS A C 1
ATOM 737 O O . LYS A 1 90 ? 5.614 -5.341 -5.496 1.00 98.38 90 LYS A O 1
ATOM 742 N N . ASN A 1 91 ? 5.173 -5.215 -7.698 1.00 98.44 91 ASN A N 1
ATOM 743 C CA . ASN A 1 91 ? 3.727 -5.058 -7.545 1.00 98.44 91 ASN A CA 1
ATOM 744 C C . ASN A 1 91 ? 3.083 -6.292 -6.903 1.00 98.44 91 ASN A C 1
ATOM 746 O O . ASN A 1 91 ? 2.219 -6.145 -6.044 1.00 98.44 91 ASN A O 1
ATOM 750 N N . GLU A 1 92 ? 3.514 -7.494 -7.287 1.00 98.56 92 GLU A N 1
ATOM 751 C CA . GLU A 1 92 ? 3.020 -8.746 -6.710 1.00 98.56 92 GLU A CA 1
ATOM 752 C C . GLU A 1 92 ? 3.366 -8.856 -5.220 1.00 98.56 92 GLU A C 1
ATOM 754 O O . GLU A 1 92 ? 2.487 -9.122 -4.399 1.00 98.56 92 GLU A O 1
ATOM 759 N N . ILE A 1 93 ? 4.618 -8.561 -4.852 1.00 98.56 93 ILE A N 1
ATOM 760 C CA . ILE A 1 93 ? 5.042 -8.520 -3.446 1.00 98.56 93 ILE A CA 1
ATOM 761 C C . ILE A 1 93 ? 4.250 -7.470 -2.672 1.00 98.56 93 ILE A C 1
ATOM 763 O O . ILE A 1 93 ? 3.754 -7.758 -1.585 1.00 98.56 93 ILE A O 1
ATOM 767 N N . PHE A 1 94 ? 4.129 -6.258 -3.219 1.00 98.62 94 PHE A N 1
ATOM 768 C CA . PHE A 1 94 ? 3.408 -5.170 -2.569 1.00 98.62 94 PHE A CA 1
ATOM 769 C C . PHE A 1 94 ? 1.957 -5.564 -2.294 1.00 98.62 94 PHE A C 1
ATOM 771 O O . PHE A 1 94 ? 1.488 -5.429 -1.168 1.00 98.62 94 PHE A O 1
ATOM 778 N N . TYR A 1 95 ? 1.276 -6.131 -3.291 1.00 98.50 95 TYR A N 1
ATOM 779 C CA . TYR A 1 95 ? -0.089 -6.618 -3.138 1.00 98.50 95 TYR A CA 1
ATOM 780 C C . TYR A 1 95 ? -0.199 -7.696 -2.051 1.00 98.50 95 TYR A C 1
ATOM 782 O O . TYR A 1 95 ? -1.074 -7.611 -1.192 1.00 98.50 95 TYR A O 1
ATOM 790 N N . ALA A 1 96 ? 0.701 -8.684 -2.043 1.00 98.44 96 ALA A N 1
ATOM 791 C CA . ALA A 1 96 ? 0.689 -9.749 -1.042 1.00 98.44 96 ALA A CA 1
ATOM 792 C C . ALA A 1 96 ? 0.891 -9.208 0.384 1.00 98.44 96 ALA A C 1
ATOM 794 O O . ALA A 1 96 ? 0.143 -9.564 1.295 1.00 98.44 96 ALA A O 1
ATOM 795 N N . VAL A 1 97 ? 1.865 -8.313 0.574 1.00 98.56 97 VAL A N 1
ATOM 796 C CA . VAL A 1 97 ? 2.137 -7.679 1.873 1.00 98.56 97 VAL A CA 1
ATOM 797 C C . VAL A 1 97 ? 0.949 -6.837 2.331 1.00 98.56 97 VAL A C 1
ATOM 799 O O . VAL A 1 97 ? 0.567 -6.911 3.498 1.00 98.56 97 VAL A O 1
ATOM 802 N N . GLU A 1 98 ? 0.339 -6.076 1.426 1.00 98.56 98 GLU A N 1
ATOM 803 C CA . GLU A 1 98 ? -0.806 -5.221 1.732 1.00 98.56 98 GLU A CA 1
ATOM 804 C C . GLU A 1 98 ? -2.023 -6.043 2.173 1.00 98.56 98 GLU A C 1
ATOM 806 O O . GLU A 1 98 ? -2.643 -5.746 3.195 1.00 98.56 98 GLU A O 1
ATOM 811 N N . VAL A 1 99 ? -2.319 -7.133 1.461 1.00 98.62 99 VAL A N 1
ATOM 812 C CA . VAL A 1 99 ? -3.391 -8.069 1.827 1.00 98.62 99 VAL A CA 1
ATOM 813 C C . VAL A 1 99 ? -3.143 -8.671 3.210 1.00 98.62 99 VAL A C 1
ATOM 815 O O . VAL A 1 99 ? -4.055 -8.714 4.036 1.00 98.62 99 VAL A O 1
ATOM 818 N N . GLU A 1 100 ? -1.918 -9.110 3.500 1.00 98.50 100 GLU A N 1
ATOM 819 C CA . GLU A 1 100 ? -1.572 -9.657 4.815 1.00 98.50 100 GLU A CA 1
ATOM 820 C C . GLU A 1 100 ? -1.577 -8.592 5.921 1.00 98.50 100 GLU A C 1
ATOM 822 O O . GLU A 1 100 ? -1.885 -8.902 7.075 1.00 98.50 100 GLU A O 1
ATOM 827 N N . ARG A 1 101 ? -1.273 -7.325 5.608 1.00 98.69 101 ARG A N 1
ATOM 828 C CA . ARG A 1 101 ? -1.438 -6.208 6.549 1.00 98.69 101 ARG A CA 1
ATOM 829 C C . ARG A 1 101 ? -2.905 -6.027 6.915 1.00 98.69 101 ARG A C 1
ATOM 831 O O . ARG A 1 101 ? -3.228 -6.085 8.098 1.00 98.69 101 ARG A O 1
ATOM 838 N N . ILE A 1 102 ? -3.768 -5.896 5.908 1.00 98.69 102 ILE A N 1
ATOM 839 C CA . ILE A 1 102 ? -5.210 -5.683 6.081 1.00 98.69 102 ILE A CA 1
ATOM 840 C C . ILE A 1 102 ? -5.842 -6.836 6.865 1.00 98.69 102 ILE A C 1
ATOM 842 O O . ILE A 1 102 ? -6.623 -6.600 7.781 1.00 98.69 102 ILE A O 1
ATOM 846 N N . LYS A 1 103 ? -5.488 -8.091 6.560 1.00 98.56 103 LYS A N 1
ATOM 847 C CA . LYS A 1 103 ? -6.004 -9.252 7.304 1.00 98.56 103 LYS A CA 1
ATOM 848 C C . LYS A 1 103 ? -5.641 -9.205 8.785 1.00 98.56 103 LYS A C 1
ATOM 850 O O . LYS A 1 103 ? -6.493 -9.484 9.622 1.00 98.56 103 LYS A O 1
ATOM 855 N N . ARG A 1 104 ? -4.391 -8.865 9.110 1.00 98.56 104 ARG A N 1
ATOM 856 C CA . ARG A 1 104 ? -3.926 -8.760 10.500 1.00 98.56 104 ARG A CA 1
ATOM 857 C C . ARG A 1 104 ? -4.624 -7.624 11.236 1.00 98.56 104 ARG A C 1
ATOM 859 O O . ARG A 1 104 ? -5.033 -7.810 12.371 1.00 98.56 104 ARG A O 1
ATOM 866 N N . GLU A 1 105 ? -4.757 -6.473 10.590 1.00 98.62 105 GLU A N 1
ATOM 867 C CA . GLU A 1 105 ? -5.463 -5.321 11.149 1.00 98.62 105 GLU A CA 1
ATOM 868 C C . GLU A 1 105 ? -6.927 -5.665 11.435 1.00 98.62 105 GLU A C 1
ATOM 870 O O . GLU A 1 105 ? -7.396 -5.469 12.549 1.00 98.62 105 GLU A O 1
ATOM 875 N N . HIS A 1 106 ? -7.608 -6.303 10.482 1.00 98.62 106 HIS A N 1
ATOM 876 C CA . HIS A 1 106 ? -8.974 -6.783 10.667 1.00 98.62 106 HIS A CA 1
ATOM 877 C C . HIS A 1 106 ? -9.101 -7.803 11.812 1.00 98.62 106 HIS A C 1
ATOM 879 O O . HIS A 1 106 ? -10.087 -7.794 12.542 1.00 98.62 106 HIS A O 1
ATOM 885 N N . GLU A 1 107 ? -8.122 -8.694 11.980 1.00 98.69 107 GLU A N 1
ATOM 886 C CA . GLU A 1 107 ? -8.095 -9.644 13.096 1.00 98.69 107 GLU A CA 1
ATOM 887 C C . GLU A 1 107 ? -7.979 -8.931 14.447 1.00 98.69 107 GLU A C 1
ATOM 889 O O . GLU A 1 107 ? -8.751 -9.219 15.359 1.00 98.69 107 GLU A O 1
ATOM 894 N N . ILE A 1 108 ? -7.052 -7.976 14.554 1.00 98.56 108 ILE A N 1
ATOM 895 C CA . ILE A 1 108 ? -6.833 -7.189 15.773 1.00 98.56 108 ILE A CA 1
ATOM 896 C C . ILE A 1 108 ? -8.067 -6.350 16.102 1.00 98.56 108 ILE A C 1
ATOM 898 O O . ILE A 1 108 ? -8.488 -6.319 17.255 1.00 98.56 108 ILE A O 1
ATOM 902 N N . GLU A 1 109 ? -8.664 -5.699 15.105 1.00 98.56 109 GLU A N 1
ATOM 903 C CA . GLU A 1 109 ? -9.875 -4.897 15.281 1.00 98.56 109 GLU A CA 1
ATOM 904 C C . GLU A 1 109 ? -11.032 -5.766 15.782 1.00 98.56 109 GLU A C 1
ATOM 906 O O . GLU A 1 109 ? -11.715 -5.423 16.747 1.00 98.56 109 GLU A O 1
ATOM 911 N N . ARG A 1 110 ? -11.207 -6.947 15.178 1.00 98.62 110 ARG A N 1
ATOM 912 C CA . ARG A 1 110 ? -12.235 -7.904 15.589 1.00 98.62 110 ARG A CA 1
ATOM 913 C C . ARG A 1 110 ? -12.030 -8.362 17.032 1.00 98.62 110 ARG A C 1
ATOM 915 O O . ARG A 1 110 ? -12.988 -8.383 17.798 1.00 98.62 110 ARG A O 1
ATOM 922 N N . GLU A 1 111 ? -10.804 -8.716 17.399 1.00 98.69 111 GLU A N 1
ATOM 923 C CA . GLU A 1 111 ? -10.460 -9.149 18.755 1.00 98.69 111 GLU A CA 1
ATOM 924 C C . GLU A 1 111 ? -10.637 -8.014 19.774 1.00 98.69 111 GLU A C 1
ATOM 926 O O . GLU A 1 111 ? -11.155 -8.225 20.868 1.00 98.69 111 GLU A O 1
ATOM 931 N N . THR A 1 112 ? -10.278 -6.785 19.405 1.00 98.56 112 THR A N 1
ATOM 932 C CA . THR A 1 112 ? -10.475 -5.598 20.247 1.00 98.56 112 THR A CA 1
ATOM 933 C C . THR A 1 112 ? -11.960 -5.344 20.491 1.00 98.56 112 THR A C 1
ATOM 935 O O . THR A 1 112 ? -12.359 -5.150 21.637 1.00 98.56 112 THR A O 1
ATOM 938 N N . ALA A 1 113 ? -12.794 -5.437 19.452 1.00 98.56 113 ALA A N 1
ATOM 939 C CA . ALA A 1 113 ? -14.240 -5.273 19.572 1.00 98.56 113 ALA A CA 1
ATOM 940 C C . ALA A 1 113 ? -14.887 -6.349 20.462 1.00 98.56 113 ALA A C 1
ATOM 942 O O . ALA A 1 113 ? -15.757 -6.033 21.276 1.00 98.56 113 ALA A O 1
ATOM 943 N N . TYR A 1 114 ? -14.450 -7.611 20.349 1.00 98.69 114 TYR A N 1
ATOM 944 C CA . TYR A 1 114 ? -14.915 -8.682 21.237 1.00 98.69 114 TYR A CA 1
ATOM 945 C C . TYR A 1 114 ? -14.507 -8.433 22.691 1.00 98.69 114 TYR A C 1
ATOM 947 O O . TYR A 1 114 ? -15.350 -8.496 23.584 1.00 98.69 114 TYR A O 1
ATOM 955 N N . ASN A 1 115 ? -13.242 -8.083 22.932 1.00 98.50 115 ASN A N 1
ATOM 956 C CA . ASN A 1 115 ? -12.754 -7.804 24.281 1.00 98.50 115 ASN A CA 1
ATOM 957 C C . ASN A 1 115 ? -13.442 -6.584 24.909 1.00 98.50 115 ASN A C 1
ATOM 959 O O . ASN A 1 115 ? -13.761 -6.605 26.096 1.00 98.50 115 ASN A O 1
ATOM 963 N N . GLU A 1 116 ? -13.714 -5.535 24.131 1.00 98.50 116 GLU A N 1
ATOM 964 C CA . GLU A 1 116 ? -14.446 -4.359 24.604 1.00 98.50 116 GLU A CA 1
ATOM 965 C C . GLU A 1 116 ? -15.896 -4.701 24.973 1.00 98.50 116 GLU A C 1
ATOM 967 O O . GLU A 1 116 ? -16.405 -4.234 25.995 1.00 98.50 116 GLU A O 1
ATOM 972 N N . PHE A 1 117 ? -16.560 -5.536 24.168 1.00 98.50 117 PHE A N 1
ATOM 973 C CA . PHE A 1 117 ? -17.908 -6.014 24.465 1.00 98.50 117 PHE A CA 1
ATOM 974 C C . PHE A 1 117 ? -17.944 -6.811 25.775 1.00 98.50 117 PHE A C 1
ATOM 976 O O . PHE A 1 117 ? -18.728 -6.482 26.669 1.00 98.50 117 PHE A O 1
ATOM 983 N N . ASP A 1 118 ? -17.056 -7.795 25.923 1.00 98.56 118 ASP A N 1
ATOM 984 C CA . ASP A 1 118 ? -16.960 -8.622 27.130 1.00 98.56 118 ASP A CA 1
ATOM 985 C C . ASP A 1 118 ? -16.613 -7.782 28.366 1.00 98.56 118 ASP A C 1
ATOM 987 O O . ASP A 1 118 ? -17.133 -8.013 29.463 1.00 98.56 118 ASP A O 1
ATOM 991 N N . GLN A 1 119 ? -15.739 -6.786 28.206 1.00 98.56 119 GLN A N 1
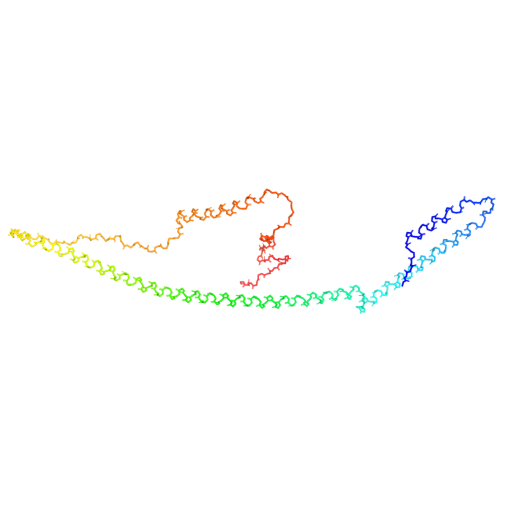ATOM 992 C CA . GLN A 1 119 ? -15.369 -5.878 29.285 1.00 98.56 119 GLN A CA 1
ATOM 993 C C . GLN A 1 119 ? -16.556 -5.014 29.722 1.00 98.56 119 GLN A C 1
ATOM 995 O O . GLN A 1 119 ? -16.816 -4.912 30.920 1.00 98.56 119 GLN A O 1
ATOM 1000 N N . LYS A 1 120 ? -17.321 -4.454 28.776 1.00 98.56 120 LYS A N 1
ATOM 1001 C CA . LYS A 1 120 ? -18.548 -3.695 29.073 1.00 98.56 120 LYS A CA 1
ATOM 1002 C C . LYS A 1 120 ? -19.612 -4.560 29.738 1.00 98.56 120 LYS A C 1
ATOM 1004 O O . LYS A 1 120 ? -20.312 -4.095 30.635 1.00 98.56 120 LYS A O 1
ATOM 1009 N N . GLU A 1 121 ? -19.740 -5.821 29.331 1.00 98.50 121 GLU A N 1
ATOM 1010 C CA . GLU A 1 121 ? -20.670 -6.750 29.973 1.00 98.50 121 GLU A CA 1
ATOM 1011 C C . GLU A 1 121 ? -20.305 -6.973 31.449 1.00 98.50 121 GLU A C 1
ATOM 1013 O O . GLU A 1 121 ? -21.183 -6.950 32.318 1.00 98.50 121 GLU A O 1
ATOM 1018 N N . LYS A 1 122 ? -19.014 -7.165 31.747 1.00 98.56 122 LYS A N 1
ATOM 1019 C CA . LYS A 1 122 ? -18.515 -7.303 33.124 1.00 98.56 122 LYS A CA 1
ATOM 1020 C C . LYS A 1 122 ? -18.722 -6.022 33.924 1.00 98.56 122 LYS A C 1
ATOM 1022 O O . LYS A 1 122 ? -19.292 -6.088 35.009 1.00 98.56 122 LYS A O 1
ATOM 1027 N N . GLU A 1 123 ? -18.354 -4.876 33.361 1.00 98.50 123 GLU A N 1
ATOM 1028 C CA . GLU A 1 123 ? -18.513 -3.564 33.994 1.00 98.50 123 GLU A CA 1
ATOM 1029 C C . GLU A 1 123 ? -19.976 -3.294 34.380 1.00 98.50 123 GLU A C 1
ATOM 1031 O O . GLU A 1 123 ? -20.263 -2.881 35.500 1.00 98.50 123 GLU A O 1
ATOM 1036 N N . LEU A 1 124 ? -20.935 -3.596 33.497 1.00 98.50 124 LEU A N 1
ATOM 1037 C CA . LEU A 1 124 ? -22.361 -3.429 33.795 1.00 98.50 124 LEU A CA 1
ATOM 1038 C C . LEU A 1 124 ? -22.829 -4.313 34.957 1.00 98.50 124 LEU A C 1
ATOM 1040 O O . LEU A 1 124 ? -23.633 -3.874 35.782 1.00 98.50 124 LEU A O 1
ATOM 1044 N N . LYS A 1 125 ? -22.339 -5.556 35.031 1.00 98.44 125 LYS A N 1
ATOM 1045 C CA . LYS A 1 125 ? -22.654 -6.468 36.139 1.00 98.44 125 LYS A CA 1
ATOM 1046 C C . LYS A 1 125 ? -22.050 -5.969 37.450 1.00 98.44 125 LYS A C 1
ATOM 1048 O O . LYS A 1 125 ? -22.744 -5.975 38.463 1.00 98.44 125 LYS A O 1
ATOM 1053 N N . GLU A 1 126 ? -20.799 -5.518 37.429 1.00 98.44 126 GLU A N 1
ATOM 1054 C CA . GLU A 1 126 ? -20.108 -4.969 38.602 1.00 98.44 126 GLU A CA 1
ATOM 1055 C C . GLU A 1 126 ? -20.781 -3.689 39.109 1.00 98.44 126 GLU A C 1
ATOM 1057 O O . GLU A 1 126 ? -21.067 -3.590 40.301 1.00 98.44 126 GLU A O 1
ATOM 1062 N N . ASN A 1 127 ? -21.144 -2.769 38.211 1.00 98.50 127 ASN A N 1
ATOM 1063 C CA . ASN A 1 127 ? -21.886 -1.554 38.553 1.00 98.50 127 ASN A CA 1
ATOM 1064 C C . ASN A 1 127 ? -23.243 -1.879 39.192 1.00 98.50 127 ASN A C 1
ATOM 1066 O O . ASN A 1 127 ? -23.607 -1.293 40.208 1.00 98.50 127 ASN A O 1
ATOM 1070 N N . LEU A 1 128 ? -23.979 -2.858 38.651 1.00 98.44 128 LEU A N 1
ATOM 1071 C CA . LEU A 1 128 ? -25.253 -3.280 39.237 1.00 98.44 128 LEU A CA 1
ATOM 1072 C C . LEU A 1 128 ? -25.074 -3.871 40.643 1.00 98.44 128 LEU A C 1
ATOM 1074 O O . LEU A 1 128 ? -25.895 -3.617 41.523 1.00 98.44 128 LEU A O 1
ATOM 1078 N N . ILE A 1 129 ? -24.023 -4.664 40.862 1.00 98.25 129 ILE A N 1
ATOM 1079 C CA . ILE A 1 129 ? -23.710 -5.212 42.186 1.00 98.25 129 ILE A CA 1
ATOM 1080 C C . ILE A 1 129 ? -23.371 -4.074 43.154 1.00 98.25 129 ILE A C 1
ATOM 1082 O O . ILE A 1 129 ? -23.958 -4.019 44.234 1.00 98.25 129 ILE A O 1
ATOM 1086 N N . ALA A 1 130 ? -22.508 -3.139 42.752 1.00 98.50 130 ALA A N 1
ATOM 1087 C CA . ALA A 1 130 ? -22.124 -1.987 43.564 1.00 98.50 130 ALA A CA 1
ATOM 1088 C C . ALA A 1 130 ? -23.340 -1.130 43.961 1.00 98.50 130 ALA A C 1
ATOM 1090 O O . ALA A 1 130 ? -23.511 -0.814 45.139 1.00 98.50 130 ALA A O 1
ATOM 1091 N N . ASP A 1 131 ? -24.244 -0.844 43.017 1.00 98.31 131 ASP A N 1
ATOM 1092 C CA . ASP A 1 131 ? -25.490 -0.110 43.274 1.00 98.31 131 ASP A CA 1
ATOM 1093 C C . ASP A 1 131 ? -26.389 -0.824 44.299 1.00 98.31 131 ASP A C 1
ATOM 1095 O O . ASP A 1 131 ?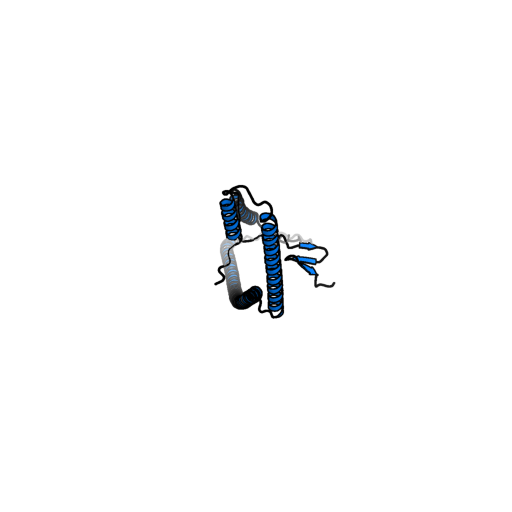 -27.059 -0.188 45.120 1.00 98.31 131 ASP A O 1
ATOM 1099 N N . LEU A 1 132 ? -26.462 -2.158 44.237 1.00 98.12 132 LEU A N 1
ATOM 1100 C CA . LEU A 1 132 ? -27.254 -2.958 45.173 1.00 98.12 132 LEU A CA 1
ATOM 1101 C C . LEU A 1 132 ? -26.609 -3.010 46.562 1.00 98.12 132 LEU A C 1
ATOM 1103 O O . LEU A 1 132 ? -27.322 -2.929 47.565 1.00 98.12 132 LEU A O 1
ATOM 1107 N N . GLU A 1 133 ? -25.284 -3.108 46.635 1.00 98.12 133 GLU A N 1
ATOM 1108 C CA . GLU A 1 133 ? -24.536 -3.061 47.891 1.00 98.12 133 GLU A CA 1
ATOM 1109 C C . GLU A 1 133 ? -24.633 -1.687 48.563 1.00 98.12 133 GLU A C 1
ATOM 1111 O O . GLU A 1 133 ? -24.859 -1.616 49.773 1.00 98.12 133 GLU A O 1
ATOM 1116 N N . GLU A 1 134 ? -24.554 -0.597 47.795 1.00 98.00 134 GLU A N 1
ATOM 1117 C CA . GLU A 1 134 ? -24.755 0.758 48.309 1.00 98.00 134 GLU A CA 1
ATOM 1118 C C . GLU A 1 134 ? -26.180 0.940 48.841 1.00 98.00 134 GLU A C 1
ATOM 1120 O O . GLU A 1 134 ? -26.361 1.404 49.968 1.00 98.00 134 GLU A O 1
ATOM 1125 N N . LYS A 1 135 ? -27.202 0.500 48.095 1.00 97.94 135 LYS A N 1
ATOM 1126 C CA . LYS A 1 135 ? -28.595 0.527 48.574 1.00 97.94 135 LYS A CA 1
ATOM 1127 C C . LYS A 1 135 ? -28.773 -0.280 49.855 1.00 97.94 135 LYS A C 1
ATOM 1129 O O . LYS A 1 135 ? -29.447 0.191 50.769 1.00 97.94 135 LYS A O 1
ATOM 1134 N N . ARG A 1 136 ? -28.160 -1.466 49.949 1.00 97.88 136 ARG A N 1
ATOM 1135 C CA . ARG A 1 136 ? -28.184 -2.280 51.174 1.00 97.88 136 ARG A CA 1
ATOM 1136 C C . ARG A 1 136 ? -27.569 -1.515 52.344 1.00 97.88 136 ARG A C 1
ATOM 1138 O O . ARG A 1 136 ? -28.188 -1.432 53.399 1.00 97.88 136 ARG A O 1
ATOM 1145 N N . LYS A 1 137 ? -26.402 -0.901 52.135 1.00 97.88 137 LYS A N 1
ATOM 1146 C CA . LYS A 1 137 ? -25.699 -0.093 53.139 1.00 97.88 137 LYS A CA 1
ATOM 1147 C C . LYS A 1 137 ? -26.514 1.124 53.586 1.00 97.88 137 LYS A C 1
ATOM 1149 O O . LYS A 1 137 ? -26.524 1.433 54.772 1.00 97.88 137 LYS A O 1
ATOM 1154 N N . ILE A 1 138 ? -27.202 1.804 52.665 1.00 97.31 138 ILE A N 1
ATOM 1155 C CA . ILE A 1 138 ? -28.089 2.933 52.990 1.00 97.31 138 ILE A CA 1
ATOM 1156 C C . ILE A 1 138 ? -29.251 2.457 53.864 1.00 97.31 138 ILE A C 1
ATOM 1158 O O . ILE A 1 138 ? -29.506 3.061 54.899 1.00 97.31 138 ILE A O 1
ATOM 1162 N N . ILE A 1 139 ? -29.910 1.352 53.500 1.00 96.19 139 ILE A N 1
ATOM 1163 C CA . ILE A 1 139 ? -31.017 0.787 54.290 1.00 96.19 139 ILE A CA 1
ATOM 1164 C C . ILE A 1 139 ? -30.537 0.360 55.683 1.00 96.19 139 ILE A C 1
ATOM 1166 O O . ILE A 1 139 ? -31.215 0.626 56.672 1.00 96.19 139 ILE A O 1
ATOM 1170 N N . GLU A 1 140 ? -29.374 -0.288 55.777 1.00 95.50 140 GLU A N 1
ATOM 1171 C CA . GLU A 1 140 ? -28.765 -0.666 57.057 1.00 95.50 140 GLU A CA 1
ATOM 1172 C C . GLU A 1 140 ? -28.469 0.572 57.920 1.00 95.50 140 GLU A C 1
ATOM 1174 O O . GLU A 1 140 ? -28.834 0.595 59.093 1.00 95.50 140 GLU A O 1
ATOM 1179 N N . ALA A 1 141 ? -27.909 1.633 57.331 1.00 94.44 141 ALA A N 1
ATOM 1180 C CA . ALA A 1 141 ? -27.637 2.887 58.032 1.00 94.44 141 ALA A CA 1
ATOM 1181 C C . ALA A 1 141 ? -28.918 3.623 58.475 1.00 94.44 141 ALA A C 1
ATOM 1183 O O . ALA A 1 141 ? -28.968 4.169 59.578 1.00 94.44 141 ALA A O 1
ATOM 1184 N N . GLU A 1 142 ? -29.965 3.637 57.643 1.00 94.44 142 GLU A N 1
ATOM 1185 C CA . GLU A 1 142 ? -31.275 4.198 57.996 1.00 94.44 142 GLU A CA 1
ATOM 1186 C C . GLU A 1 142 ? -31.941 3.401 59.126 1.00 94.44 142 GLU A C 1
ATOM 1188 O O . GLU A 1 142 ? -32.494 4.005 60.048 1.00 94.44 142 GLU A O 1
ATOM 1193 N N . ARG A 1 143 ? -31.844 2.062 59.102 1.00 93.44 143 ARG A N 1
ATOM 1194 C CA . ARG A 1 143 ? -32.316 1.195 60.194 1.00 93.44 143 ARG A CA 1
ATOM 1195 C C . ARG A 1 143 ? -31.584 1.510 61.496 1.00 93.44 143 ARG A C 1
ATOM 1197 O O . ARG A 1 143 ? -32.242 1.793 62.491 1.00 93.44 143 ARG A O 1
ATOM 1204 N N . ASP A 1 144 ? -30.252 1.527 61.474 1.00 91.00 144 ASP A N 1
ATOM 1205 C CA . ASP A 1 144 ? -29.434 1.832 62.655 1.00 91.00 144 ASP A CA 1
ATOM 1206 C C . ASP A 1 144 ? -29.759 3.221 63.224 1.00 91.00 144 ASP A C 1
ATOM 1208 O O . ASP A 1 144 ? -29.875 3.399 64.436 1.00 91.00 144 ASP A O 1
ATOM 1212 N N . SER A 1 145 ? -29.988 4.212 62.358 1.00 90.69 145 SER A N 1
ATOM 1213 C CA . SER A 1 145 ? -30.433 5.542 62.784 1.00 90.69 145 SER A CA 1
ATOM 1214 C C . SER A 1 145 ? -31.829 5.530 63.424 1.00 90.69 145 SER A C 1
ATOM 1216 O O . SER A 1 145 ? -32.095 6.336 64.323 1.00 90.69 145 SER A O 1
ATOM 1218 N N . MET A 1 146 ? -32.740 4.672 62.959 1.00 84.62 146 MET A N 1
ATOM 1219 C CA . MET A 1 146 ? -34.096 4.552 63.500 1.00 84.62 146 MET A CA 1
ATOM 1220 C C . MET A 1 146 ? -34.109 3.830 64.853 1.00 84.62 146 MET A C 1
ATOM 1222 O O . MET A 1 146 ? -34.802 4.274 65.768 1.00 84.62 146 MET A O 1
ATOM 1226 N N . ASP A 1 147 ? -33.301 2.785 65.019 1.00 75.88 147 ASP A N 1
ATOM 1227 C CA . ASP A 1 147 ? -33.168 2.060 66.289 1.00 75.88 147 ASP A CA 1
ATOM 1228 C C . ASP A 1 147 ? -32.618 2.992 67.392 1.00 75.88 147 ASP A C 1
ATOM 1230 O O . ASP A 1 147 ? -33.168 3.065 68.491 1.00 75.88 147 ASP A O 1
ATOM 1234 N N . VAL A 1 148 ? -31.623 3.828 67.067 1.00 71.06 148 VAL A N 1
ATOM 1235 C CA . VAL A 1 148 ? -31.053 4.830 67.994 1.00 71.06 148 VAL A CA 1
ATOM 1236 C C . VAL A 1 148 ? -32.051 5.944 68.363 1.00 71.06 148 VAL A C 1
ATOM 1238 O O . VAL A 1 148 ? -32.045 6.454 69.489 1.00 71.06 148 VAL A O 1
ATOM 1241 N N . THR A 1 149 ? -32.923 6.345 67.435 1.00 64.62 149 THR A N 1
ATOM 1242 C CA . THR A 1 149 ? -33.950 7.374 67.695 1.00 64.62 149 THR A CA 1
ATOM 1243 C C . THR A 1 149 ? -35.195 6.824 68.398 1.00 64.62 149 THR A C 1
ATOM 1245 O O . THR A 1 149 ? -35.872 7.572 69.102 1.00 64.62 149 THR A O 1
ATOM 1248 N N . THR A 1 150 ? -35.481 5.527 68.280 1.00 60.59 150 THR A N 1
ATOM 1249 C CA . THR A 1 150 ? -36.622 4.878 68.949 1.00 60.59 150 THR A CA 1
ATOM 1250 C C . THR A 1 150 ? -36.367 4.716 70.451 1.00 60.59 150 THR A C 1
ATOM 1252 O O . THR A 1 150 ? -37.200 5.145 71.250 1.00 60.59 150 THR A O 1
ATOM 1255 N N . ASP A 1 151 ? -35.168 4.271 70.847 1.00 55.00 151 ASP A N 1
ATOM 1256 C CA . ASP A 1 151 ? -34.771 4.164 72.266 1.00 55.00 151 ASP A CA 1
ATOM 1257 C C . ASP A 1 151 ? -34.781 5.519 73.005 1.00 55.00 151 ASP A C 1
ATOM 1259 O O . ASP A 1 151 ? -34.946 5.584 74.225 1.00 55.00 151 ASP A O 1
ATOM 1263 N N . THR A 1 152 ? -34.639 6.635 72.281 1.00 56.38 152 THR A N 1
ATOM 1264 C CA . THR A 1 152 ? -34.706 7.990 72.857 1.00 56.38 152 THR A CA 1
ATOM 1265 C C . THR A 1 152 ? -36.119 8.583 72.879 1.00 56.38 152 THR A C 1
ATOM 1267 O O . THR A 1 152 ? -36.400 9.453 73.709 1.00 56.38 152 THR A O 1
ATOM 1270 N N . MET A 1 153 ? -37.034 8.116 72.024 1.00 54.66 153 MET A N 1
ATOM 1271 C CA . MET A 1 153 ? -38.420 8.600 71.975 1.00 54.66 153 MET A CA 1
ATOM 1272 C C . MET A 1 153 ? -39.327 7.941 73.023 1.00 54.66 153 MET A C 1
ATOM 1274 O O . MET A 1 153 ? -40.254 8.598 73.502 1.00 54.66 153 MET A O 1
ATOM 1278 N N . ASP A 1 154 ? -39.018 6.721 73.471 1.00 52.62 154 ASP A N 1
ATOM 1279 C CA . ASP A 1 154 ? -39.769 6.047 74.544 1.00 52.62 154 ASP A CA 1
ATOM 1280 C C . ASP A 1 154 ? -39.569 6.688 75.937 1.00 52.62 154 ASP A C 1
ATOM 1282 O O . ASP A 1 154 ? -40.343 6.446 76.863 1.00 52.62 154 ASP A O 1
ATOM 1286 N N . ILE A 1 155 ? -38.600 7.601 76.086 1.00 55.06 155 ILE A N 1
ATOM 1287 C CA . ILE A 1 155 ? -38.375 8.384 77.319 1.00 55.06 155 ILE A CA 1
ATOM 1288 C C . ILE A 1 155 ? -39.198 9.690 77.332 1.00 55.06 155 ILE A C 1
ATOM 1290 O O . ILE A 1 155 ? -39.380 10.319 78.376 1.00 55.06 155 ILE A O 1
ATOM 1294 N N . LEU A 1 156 ? -39.772 10.092 76.195 1.00 53.88 156 LEU A N 1
ATOM 1295 C CA . LEU A 1 156 ? -40.586 11.302 76.067 1.00 53.88 156 LEU A CA 1
ATOM 1296 C C . LEU A 1 156 ? -42.019 10.957 75.656 1.00 53.88 156 LEU A C 1
ATOM 1298 O O . LEU A 1 156 ? -42.575 11.540 74.722 1.00 53.88 156 LEU A O 1
ATOM 1302 N N . GLN A 1 157 ? -42.667 10.058 76.404 1.00 51.56 157 GLN A N 1
ATOM 1303 C CA . GLN A 1 157 ? -44.126 9.963 76.410 1.00 51.56 157 GLN A CA 1
ATOM 1304 C C . GLN A 1 157 ? -44.706 11.278 76.962 1.00 51.56 157 GLN A C 1
ATOM 1306 O O . GLN A 1 157 ? -44.952 11.457 78.154 1.00 51.56 157 GLN A O 1
ATOM 1311 N N . ASN A 1 158 ? -44.869 12.248 76.064 1.00 56.03 158 ASN A N 1
ATOM 1312 C CA . ASN A 1 158 ? -45.390 13.576 76.343 1.00 56.03 158 ASN A CA 1
ATOM 1313 C C . ASN A 1 158 ? -46.790 13.487 76.985 1.00 56.03 158 ASN A C 1
ATOM 1315 O O . ASN A 1 158 ? -47.691 12.874 76.403 1.00 56.03 158 ASN A O 1
ATOM 1319 N N . PRO A 1 159 ? -47.046 14.154 78.128 1.00 57.75 159 PRO A N 1
ATOM 1320 C CA . PRO A 1 159 ? -48.392 14.251 78.673 1.00 57.75 159 PRO A CA 1
ATOM 1321 C C . PRO A 1 159 ? -49.279 15.058 77.717 1.00 57.75 159 PRO A C 1
ATOM 1323 O O . PRO A 1 159 ? -49.009 16.221 77.406 1.00 57.75 159 PRO A O 1
ATOM 1326 N N . ILE A 1 160 ? -50.368 14.440 77.259 1.00 60.25 160 ILE A N 1
ATOM 1327 C CA . ILE A 1 160 ? -51.352 15.038 76.352 1.00 60.25 160 ILE A CA 1
ATOM 1328 C C . ILE A 1 160 ? -52.006 16.247 77.037 1.00 60.25 160 ILE A C 1
ATOM 1330 O O . ILE A 1 160 ? -52.879 16.105 77.896 1.00 60.25 160 ILE A O 1
ATOM 1334 N N . ARG A 1 161 ? -51.636 17.464 76.625 1.00 63.09 161 ARG A N 1
ATOM 1335 C CA . ARG A 1 161 ? -52.379 18.685 76.969 1.00 63.09 161 ARG A CA 1
ATOM 1336 C C . ARG A 1 161 ? -53.421 18.946 75.885 1.00 63.09 161 ARG A C 1
ATOM 1338 O O . ARG A 1 161 ? -53.090 19.163 74.723 1.00 63.09 161 ARG A O 1
ATOM 1345 N N . LYS A 1 162 ? -54.700 18.905 76.271 1.00 58.53 162 LYS A N 1
ATOM 1346 C CA . LYS A 1 162 ? -55.851 19.110 75.379 1.00 58.53 162 LYS A CA 1
ATOM 1347 C C . LYS A 1 162 ? -55.815 20.514 74.762 1.00 58.53 162 LYS A C 1
ATOM 1349 O O . LYS A 1 162 ? -56.026 21.499 75.466 1.00 58.53 162 LYS A O 1
ATOM 1354 N N . LEU A 1 163 ? -55.619 20.607 73.447 1.00 65.75 163 LEU A N 1
ATOM 1355 C CA . LEU A 1 163 ? -55.815 21.853 72.706 1.00 65.75 163 LEU A CA 1
ATOM 1356 C C . LEU A 1 163 ? -57.314 22.035 72.403 1.00 65.75 163 LEU A C 1
ATOM 1358 O O . LEU A 1 163 ? -57.956 21.143 71.843 1.00 65.75 163 LEU A O 1
ATOM 1362 N N . ARG A 1 164 ? -57.898 23.182 72.780 1.00 66.81 164 ARG A N 1
ATOM 1363 C CA . ARG A 1 164 ? -59.284 23.531 72.413 1.00 66.81 164 ARG A CA 1
ATOM 1364 C C . ARG A 1 164 ? -59.379 23.667 70.893 1.00 66.81 164 ARG A C 1
ATOM 1366 O O . ARG A 1 164 ? -58.634 24.431 70.287 1.00 66.81 164 ARG A O 1
ATOM 1373 N N . ARG A 1 165 ? -60.329 22.951 70.292 1.00 58.09 165 ARG A N 1
ATOM 1374 C CA . ARG A 1 165 ? -60.654 23.038 68.864 1.00 58.09 165 ARG A CA 1
ATOM 1375 C C . ARG A 1 165 ? -61.223 24.424 68.546 1.00 58.09 165 ARG A C 1
ATOM 1377 O O . ARG A 1 165 ? -62.222 24.817 69.144 1.00 58.09 165 ARG A O 1
ATOM 1384 N N . ARG A 1 166 ? -60.630 25.137 67.586 1.00 61.94 166 ARG A N 1
ATOM 1385 C CA . ARG A 1 166 ? -61.343 26.175 66.829 1.00 61.94 166 ARG A CA 1
ATOM 1386 C C . ARG A 1 166 ? -61.883 25.535 65.556 1.00 61.94 166 ARG A C 1
ATOM 1388 O O . ARG A 1 166 ? -61.167 24.807 64.876 1.00 61.94 166 ARG A O 1
ATOM 1395 N N . ALA A 1 167 ? -63.168 25.750 65.306 1.00 48.91 167 ALA A N 1
ATOM 1396 C CA . ALA A 1 167 ? -63.826 25.378 64.067 1.00 48.91 167 ALA A CA 1
ATOM 1397 C C . ALA A 1 167 ? -63.509 26.416 62.980 1.00 48.91 167 ALA A C 1
ATOM 1399 O O . ALA A 1 167 ? -63.524 27.607 63.289 1.00 48.91 167 ALA A O 1
ATOM 1400 N N . LYS A 1 168 ? -63.338 25.913 61.743 1.00 42.25 168 LYS A N 1
ATOM 1401 C CA . LYS A 1 168 ? -63.197 26.623 60.452 1.00 42.25 168 LYS A CA 1
ATOM 1402 C C . LYS A 1 168 ? -61.872 27.400 60.277 1.00 42.25 168 LYS A C 1
ATOM 1404 O O . LYS A 1 168 ? -61.385 28.002 61.218 1.00 42.25 168 LYS A O 1
ATOM 1409 N N . ASP A 1 169 ? -61.156 27.335 59.152 1.00 48.75 169 ASP A N 1
ATOM 1410 C CA . ASP A 1 169 ? -61.611 27.295 57.761 1.00 48.75 169 ASP A CA 1
ATOM 1411 C C . ASP A 1 169 ? -60.695 26.502 56.810 1.00 48.75 169 ASP A C 1
ATOM 1413 O O . ASP A 1 169 ? -59.510 26.268 57.033 1.00 48.75 169 ASP A O 1
ATOM 1417 N N . THR A 1 170 ? -61.332 26.113 55.717 1.00 47.41 170 THR A N 1
ATOM 1418 C CA . THR A 1 170 ? -60.852 25.508 54.477 1.00 47.41 170 THR A CA 1
ATOM 1419 C C . THR A 1 170 ? -59.896 26.414 53.684 1.00 47.41 170 THR A C 1
ATOM 1421 O O . THR A 1 170 ? -60.215 27.585 53.511 1.00 47.41 170 THR A O 1
ATOM 1424 N N . SER A 1 171 ? -58.806 25.878 53.116 1.00 45.69 171 SER A N 1
ATOM 1425 C CA . SER A 1 171 ? -58.417 25.963 51.680 1.00 45.69 171 SER A CA 1
ATOM 1426 C C . SER A 1 171 ? -56.925 25.581 51.471 1.00 45.69 171 SER A C 1
ATOM 1428 O O . SER A 1 171 ? -56.180 25.499 52.449 1.00 45.69 171 SER A O 1
ATOM 1430 N N . PRO A 1 172 ? -56.508 25.227 50.238 1.00 47.47 172 PRO A N 1
ATOM 1431 C CA . PRO A 1 172 ? -55.469 24.235 49.971 1.00 47.47 172 PRO A CA 1
ATOM 1432 C C . PRO A 1 172 ? -54.048 24.798 49.778 1.00 47.47 172 PRO A C 1
ATOM 1434 O O . PRO A 1 172 ? -53.863 25.879 49.239 1.00 47.47 172 PRO A O 1
ATOM 1437 N N . ALA A 1 173 ? -53.077 23.953 50.150 1.00 47.75 173 ALA A N 1
ATOM 1438 C CA . ALA A 1 173 ? -51.727 23.775 49.595 1.00 47.75 173 ALA A CA 1
ATOM 1439 C C . ALA A 1 173 ? -50.792 24.996 49.422 1.00 47.75 173 ALA A C 1
ATOM 1441 O O . ALA A 1 173 ? -50.967 25.791 48.503 1.00 47.75 173 ALA A O 1
ATOM 1442 N N . PRO A 1 174 ? -49.662 25.045 50.156 1.00 52.88 174 PRO A N 1
ATOM 1443 C CA . PRO A 1 174 ? -48.447 25.653 49.640 1.00 52.88 174 PRO A CA 1
ATOM 1444 C C . PRO A 1 174 ? -47.669 24.615 48.812 1.00 52.88 174 PRO A C 1
ATOM 1446 O O . PRO A 1 174 ? -47.380 23.509 49.273 1.00 52.88 174 PRO A O 1
ATOM 1449 N N . GLU A 1 175 ? -47.349 24.976 47.572 1.00 57.75 175 GLU A N 1
ATOM 1450 C CA . GLU A 1 175 ? -46.551 24.180 46.640 1.00 57.75 175 GLU A CA 1
ATOM 1451 C C . GLU A 1 175 ? -45.220 23.714 47.261 1.00 57.75 175 GLU A C 1
ATOM 1453 O O . GLU A 1 175 ? -44.467 24.531 47.808 1.00 57.75 175 GLU A O 1
ATOM 1458 N N . PRO A 1 176 ? -44.847 22.428 47.140 1.00 52.19 176 PRO A N 1
ATOM 1459 C CA . PRO A 1 176 ? -43.489 22.023 47.440 1.00 52.19 176 PRO A CA 1
ATOM 1460 C C . PRO A 1 176 ? -42.574 22.544 46.330 1.00 52.19 176 PRO A C 1
ATOM 1462 O O . PRO A 1 176 ? -42.687 22.142 45.171 1.00 52.19 176 PRO A O 1
ATOM 1465 N N . LYS A 1 177 ? -41.623 23.405 46.711 1.00 57.62 177 LYS A N 1
ATOM 1466 C CA . LYS A 1 177 ? -40.422 23.726 45.930 1.00 57.62 177 LYS A CA 1
ATOM 1467 C C . LYS A 1 177 ? -39.801 22.413 45.449 1.00 57.62 177 LYS A C 1
ATOM 1469 O O . LYS A 1 177 ? -39.121 21.719 46.207 1.00 57.62 177 LYS A O 1
ATOM 1474 N N . ARG A 1 178 ? -40.082 22.043 44.196 1.00 53.72 178 ARG A N 1
ATOM 1475 C CA . ARG A 1 178 ? -39.485 20.869 43.564 1.00 53.72 178 ARG A CA 1
ATOM 1476 C C . ARG A 1 178 ? -37.983 21.095 43.509 1.00 53.72 178 ARG A C 1
ATOM 1478 O O . ARG A 1 178 ? -37.495 22.113 43.023 1.00 53.72 178 ARG A O 1
ATOM 1485 N N . ARG A 1 179 ? -37.282 20.121 44.074 1.00 54.03 179 ARG A N 1
ATOM 1486 C CA . ARG A 1 179 ? -35.832 19.984 44.100 1.00 54.03 179 ARG A CA 1
ATOM 1487 C C . ARG A 1 179 ? -35.299 20.177 42.680 1.00 54.03 179 ARG A C 1
ATOM 1489 O O . ARG A 1 179 ? -35.743 19.503 41.752 1.00 54.03 179 ARG A O 1
ATOM 1496 N N . LYS A 1 180 ? -34.349 21.099 42.522 1.00 54.16 180 LYS A N 1
ATOM 1497 C CA . LYS A 1 180 ? -33.448 21.121 41.369 1.00 54.16 180 LYS A CA 1
ATOM 1498 C C . LYS A 1 180 ? -32.523 19.911 41.501 1.00 54.16 180 LYS A C 1
ATOM 1500 O O . LYS A 1 180 ? -31.471 20.019 42.110 1.00 54.16 180 LYS A O 1
ATOM 1505 N N . THR A 1 181 ? -32.933 18.771 40.966 1.00 52.62 181 THR A N 1
ATOM 1506 C CA . THR A 1 181 ? -32.056 17.613 40.751 1.00 52.62 181 THR A CA 1
ATOM 1507 C C . THR A 1 181 ? -32.506 16.882 39.493 1.00 52.62 181 THR A C 1
ATOM 1509 O O . THR A 1 181 ? -33.089 15.807 39.524 1.00 52.62 181 THR A O 1
ATOM 1512 N N . SER A 1 182 ? -32.230 17.509 38.356 1.00 47.94 182 SER A N 1
ATOM 1513 C CA . SER A 1 182 ? -31.853 16.785 37.147 1.00 47.94 182 SER A CA 1
ATOM 1514 C C . SER A 1 182 ? -30.753 17.610 36.494 1.00 47.94 182 SER A C 1
ATOM 1516 O O . SER A 1 182 ? -31.004 18.434 35.614 1.00 47.94 182 SER A O 1
ATOM 1518 N N . ILE A 1 183 ? -29.530 17.464 37.007 1.00 54.66 183 ILE A N 1
ATOM 1519 C CA . ILE A 1 183 ? -28.357 17.844 36.226 1.00 54.66 183 ILE A CA 1
ATOM 1520 C C . ILE A 1 183 ? -28.327 16.812 35.111 1.00 54.66 183 ILE A C 1
ATOM 1522 O O . ILE A 1 183 ? -27.955 15.658 35.295 1.00 54.66 183 ILE A O 1
ATOM 1526 N N . SER A 1 184 ? -28.896 17.233 33.992 1.00 48.53 184 SER A N 1
ATOM 1527 C CA . SER A 1 184 ? -28.710 16.650 32.684 1.00 48.53 184 SER A CA 1
ATOM 1528 C C . SER A 1 184 ? -27.277 16.153 32.543 1.00 48.53 184 SER A C 1
ATOM 1530 O O . SER A 1 184 ? -26.339 16.919 32.772 1.00 48.53 184 SER A O 1
ATOM 1532 N N . GLN A 1 185 ? -27.126 14.907 32.103 1.00 58.16 185 GLN A N 1
ATOM 1533 C CA . GLN A 1 185 ? -25.955 14.442 31.369 1.00 58.16 185 GLN A CA 1
ATOM 1534 C C . GLN A 1 185 ? -25.847 15.279 30.083 1.00 58.16 185 GLN A C 1
ATOM 1536 O O . GLN A 1 185 ? -26.164 14.837 28.984 1.00 58.16 185 GLN A O 1
ATOM 1541 N N . GLN A 1 186 ? -25.506 16.557 30.228 1.00 60.31 186 GLN A N 1
ATOM 1542 C CA . GLN A 1 186 ? -25.033 17.360 29.124 1.00 60.31 186 GLN A CA 1
ATOM 1543 C C . GLN A 1 186 ? -23.629 16.850 28.862 1.00 60.31 186 GLN A C 1
ATOM 1545 O O . GLN A 1 186 ? -22.734 17.039 29.683 1.00 60.31 186 GLN A O 1
ATOM 1550 N N . LEU A 1 187 ? -23.468 16.155 27.737 1.00 62.53 187 LEU A N 1
ATOM 1551 C CA . LEU A 1 187 ? -22.164 15.909 27.143 1.00 62.53 187 LEU A CA 1
ATOM 1552 C C . LEU A 1 187 ? -21.409 17.241 27.158 1.00 62.53 187 LEU A C 1
ATOM 1554 O O . LEU A 1 187 ? -21.836 18.225 26.549 1.00 62.53 187 LEU A O 1
ATOM 1558 N N . LYS A 1 188 ? -20.352 17.305 27.965 1.00 70.00 188 LYS A N 1
ATOM 1559 C CA . LYS A 1 188 ? -19.556 18.511 28.130 1.00 70.00 188 LYS A CA 1
ATOM 1560 C C . LYS A 1 188 ? -18.666 18.623 26.895 1.00 70.00 188 LYS A C 1
ATOM 1562 O O . LYS A 1 188 ? -17.641 17.969 26.809 1.00 70.00 188 LYS A O 1
ATOM 1567 N N . PHE A 1 189 ? -19.089 19.430 25.925 1.00 75.38 189 PHE A N 1
ATOM 1568 C CA . PHE A 1 189 ? -18.346 19.672 24.677 1.00 75.38 189 PHE A CA 1
ATOM 1569 C C . PHE A 1 189 ? -17.163 20.639 24.841 1.00 75.38 189 PHE A C 1
ATOM 1571 O O . PHE A 1 189 ? -16.485 20.956 23.869 1.00 75.38 189 PHE A O 1
ATOM 1578 N N . GLN A 1 190 ? -16.943 21.153 26.052 1.00 83.38 190 GLN A N 1
ATOM 1579 C CA . GLN A 1 190 ? -15.820 22.025 26.368 1.00 83.38 190 GLN A CA 1
ATOM 1580 C C . GLN A 1 190 ? -14.771 21.223 27.122 1.00 83.38 190 GLN A C 1
ATOM 1582 O O . GLN A 1 190 ? -15.068 20.672 28.188 1.00 83.38 190 GLN A O 1
ATOM 1587 N N . LEU A 1 191 ? -13.564 21.206 26.564 1.00 83.88 191 LEU A N 1
ATOM 1588 C CA . LEU A 1 191 ? -12.372 20.728 27.250 1.00 83.88 191 LEU A CA 1
ATOM 1589 C C . LEU A 1 191 ? -12.204 21.495 28.565 1.00 83.88 191 LEU A C 1
ATOM 1591 O O . LEU A 1 191 ? -12.534 22.679 28.664 1.00 83.88 191 LEU A O 1
ATOM 1595 N N . THR A 1 192 ? -11.735 20.799 29.589 1.00 88.56 192 THR A N 1
ATOM 1596 C CA . THR A 1 192 ? -11.293 21.425 30.837 1.00 88.56 192 THR A CA 1
ATOM 1597 C C . THR A 1 192 ? -9.998 22.202 30.610 1.00 88.56 192 THR A C 1
ATOM 1599 O O . THR A 1 192 ? -9.195 21.842 29.752 1.00 88.56 192 THR A O 1
ATOM 1602 N N . GLU A 1 193 ? -9.760 23.252 31.397 1.00 90.31 193 GLU A N 1
ATOM 1603 C CA . GLU A 1 193 ? -8.485 23.979 31.389 1.00 90.31 193 GLU A CA 1
ATOM 1604 C C . GLU A 1 193 ? -7.268 23.051 31.529 1.00 90.31 193 GLU A C 1
ATOM 1606 O O . GLU A 1 193 ? -6.228 23.336 30.941 1.00 90.31 193 GLU A O 1
ATOM 1611 N N . ASP A 1 194 ? -7.387 21.933 32.247 1.00 92.06 194 ASP A N 1
ATOM 1612 C CA . ASP A 1 194 ? -6.303 20.958 32.397 1.00 92.06 194 ASP A CA 1
ATOM 1613 C C . ASP A 1 194 ? -5.990 20.229 31.079 1.00 92.06 194 ASP A C 1
ATOM 1615 O O . ASP A 1 194 ? -4.824 20.169 30.687 1.00 92.06 194 ASP A O 1
ATOM 1619 N N . GLU A 1 195 ? -7.012 19.768 30.349 1.00 92.75 195 GLU A N 1
ATOM 1620 C CA . GLU A 1 195 ? -6.863 19.139 29.024 1.00 92.75 195 GLU A CA 1
ATOM 1621 C C . GLU A 1 195 ? -6.304 20.131 27.993 1.00 92.75 195 GLU A C 1
ATOM 1623 O O . GLU A 1 195 ? -5.379 19.809 27.247 1.00 92.75 195 GLU A O 1
ATOM 1628 N N . ILE A 1 196 ? -6.796 21.377 28.007 1.00 91.69 196 ILE A N 1
ATOM 1629 C CA . ILE A 1 196 ? -6.280 22.453 27.147 1.00 91.69 196 ILE A CA 1
ATOM 1630 C C . ILE A 1 196 ? -4.795 22.699 27.444 1.00 91.69 196 ILE A C 1
ATOM 1632 O O . ILE A 1 196 ? -3.985 22.830 26.526 1.00 91.69 196 ILE A O 1
ATOM 1636 N N . ASN A 1 197 ? -4.412 22.752 28.721 1.00 94.00 197 ASN A N 1
ATOM 1637 C CA . ASN A 1 197 ? -3.027 22.979 29.125 1.00 94.00 197 ASN A CA 1
ATOM 1638 C C . ASN A 1 197 ? -2.108 21.801 28.777 1.00 94.00 197 ASN A C 1
ATOM 1640 O O . ASN A 1 197 ? -0.935 22.020 28.469 1.00 94.00 197 ASN A O 1
ATOM 1644 N N . GLU A 1 198 ? -2.605 20.567 28.829 1.00 93.88 198 GLU A N 1
ATOM 1645 C CA . GLU A 1 198 ? -1.853 19.380 28.425 1.00 93.88 198 GLU A CA 1
ATOM 1646 C C . GLU A 1 198 ? -1.591 19.370 26.913 1.00 93.88 198 GLU A C 1
ATOM 1648 O O . GLU A 1 198 ? -0.447 19.195 26.482 1.00 93.88 198 GLU A O 1
ATOM 1653 N N . ASP A 1 199 ? -2.613 19.647 26.105 1.00 92.06 199 ASP A N 1
ATOM 1654 C CA . ASP A 1 199 ? -2.469 19.729 24.651 1.00 92.06 199 ASP A CA 1
ATOM 1655 C C . ASP A 1 199 ? -1.564 20.895 24.236 1.00 92.06 199 ASP A C 1
ATOM 1657 O O . ASP A 1 199 ? -0.708 20.739 23.363 1.00 92.06 199 ASP A O 1
ATOM 1661 N N . LEU A 1 200 ? -1.655 22.044 24.914 1.00 92.12 200 LEU A N 1
ATOM 1662 C CA . LEU A 1 200 ? -0.736 23.165 24.699 1.00 92.12 200 LEU A CA 1
ATOM 1663 C C . LEU A 1 200 ? 0.716 22.808 25.044 1.00 92.12 200 LEU A C 1
ATOM 1665 O O . LEU A 1 200 ? 1.629 23.290 24.369 1.00 92.12 200 LEU A O 1
ATOM 1669 N N . ARG A 1 201 ? 0.963 21.959 26.052 1.00 90.38 201 ARG A N 1
ATOM 1670 C CA . ARG A 1 201 ? 2.318 21.447 26.327 1.00 90.38 201 ARG A CA 1
ATOM 1671 C C . ARG A 1 201 ? 2.812 20.567 25.189 1.00 90.38 201 ARG A C 1
ATOM 1673 O O . ARG A 1 201 ? 3.914 20.813 24.715 1.00 90.38 201 ARG A O 1
ATOM 1680 N N . LYS A 1 202 ? 1.993 19.629 24.704 1.00 89.81 202 LYS A N 1
ATOM 1681 C CA . LYS A 1 202 ? 2.349 18.744 23.579 1.00 89.81 202 LYS A CA 1
ATOM 1682 C C . LYS A 1 202 ? 2.629 19.538 22.300 1.00 89.81 202 LYS A C 1
ATOM 1684 O O . LYS A 1 202 ? 3.624 19.298 21.623 1.00 89.81 202 LYS A O 1
ATOM 1689 N N . ILE A 1 203 ? 1.798 20.537 21.992 1.00 86.75 203 ILE A N 1
ATOM 1690 C CA . ILE A 1 203 ? 1.999 21.424 20.836 1.00 86.75 203 ILE A CA 1
ATOM 1691 C C . ILE A 1 203 ? 3.302 22.217 20.981 1.00 86.75 203 ILE A C 1
ATOM 1693 O O . ILE A 1 203 ? 4.052 22.335 20.011 1.00 86.75 203 ILE A O 1
ATOM 1697 N N . ASN A 1 204 ? 3.598 22.745 22.172 1.00 83.69 204 ASN A N 1
ATOM 1698 C CA . ASN A 1 204 ? 4.830 23.494 22.420 1.00 83.69 204 ASN A CA 1
ATOM 1699 C C . ASN A 1 204 ? 6.078 22.605 22.436 1.00 83.69 204 ASN A C 1
ATOM 1701 O O . ASN A 1 204 ? 7.126 23.056 21.991 1.00 83.69 204 ASN A O 1
ATOM 1705 N N . GLU A 1 205 ? 5.977 21.359 22.890 1.00 81.94 205 GLU A N 1
ATOM 1706 C CA . GLU A 1 205 ? 7.056 20.369 22.855 1.00 81.94 205 GLU A CA 1
ATOM 1707 C C . GLU A 1 205 ? 7.426 20.023 21.406 1.00 81.94 205 GLU A C 1
ATOM 1709 O O . GLU A 1 205 ? 8.569 20.219 20.995 1.00 81.94 205 GLU A O 1
ATOM 1714 N N . VAL A 1 206 ? 6.433 19.690 20.575 1.00 73.12 206 VAL A N 1
ATOM 1715 C CA . VAL A 1 206 ? 6.632 19.435 19.136 1.00 73.12 206 VAL A CA 1
ATOM 1716 C C . VAL A 1 206 ? 7.096 20.697 18.392 1.00 73.12 206 VAL A C 1
ATOM 1718 O O . VAL A 1 206 ? 7.899 20.627 17.457 1.00 73.12 206 VAL A O 1
ATOM 1721 N N . SER A 1 207 ? 6.631 21.882 18.798 1.00 68.00 207 SER A N 1
ATOM 1722 C CA . SER A 1 207 ? 7.062 23.156 18.203 1.00 68.00 207 SER A CA 1
ATOM 1723 C C . SER A 1 207 ? 8.485 23.544 18.620 1.00 68.00 207 SER A C 1
ATOM 1725 O O . SER A 1 207 ? 9.236 24.071 17.798 1.00 68.00 207 SER A O 1
ATOM 1727 N N . ALA A 1 208 ? 8.902 23.241 19.851 1.00 66.69 208 ALA A N 1
ATOM 1728 C CA . ALA A 1 208 ? 10.275 23.426 20.324 1.00 66.69 208 ALA A CA 1
ATOM 1729 C C . ALA A 1 208 ? 11.242 22.441 19.644 1.00 66.69 208 ALA A C 1
ATOM 1731 O O . ALA A 1 208 ? 12.361 22.805 19.263 1.00 66.69 208 ALA A O 1
ATOM 1732 N N . GLU A 1 209 ? 10.794 21.212 19.390 1.00 59.97 209 GLU A N 1
ATOM 1733 C CA . GLU A 1 209 ? 11.536 20.226 18.606 1.00 59.97 209 GLU A CA 1
ATOM 1734 C C . GLU A 1 209 ? 11.695 20.627 17.138 1.00 59.97 209 GLU A C 1
ATOM 1736 O O . GLU A 1 209 ? 12.715 20.291 16.539 1.00 59.97 209 GLU A O 1
ATOM 1741 N N . ARG A 1 210 ? 10.743 21.377 16.568 1.00 59.84 210 ARG A N 1
ATOM 1742 C CA . ARG A 1 210 ? 10.846 21.957 15.216 1.00 59.84 210 ARG A CA 1
ATOM 1743 C C . ARG A 1 210 ? 11.697 23.228 15.183 1.00 59.84 210 ARG A C 1
ATOM 1745 O O . ARG A 1 210 ? 12.495 23.397 14.266 1.00 59.84 210 ARG A O 1
ATOM 1752 N N . SER A 1 211 ? 11.600 24.092 16.195 1.00 57.09 211 SER A N 1
ATOM 1753 C CA . SER A 1 211 ? 12.389 25.332 16.273 1.00 57.09 211 SER A CA 1
ATOM 1754 C C . SER A 1 211 ? 13.879 25.087 16.539 1.00 57.09 211 SER A C 1
ATOM 1756 O O . SER A 1 211 ? 14.702 25.932 16.195 1.00 57.09 211 SER A O 1
ATOM 1758 N N . SER A 1 212 ? 14.246 23.941 17.117 1.00 54.19 212 SER A N 1
ATOM 1759 C CA . SER A 1 212 ? 15.646 23.554 17.343 1.00 54.19 212 SER A CA 1
ATOM 1760 C C . SER A 1 212 ? 16.360 23.003 16.097 1.00 54.19 212 SER A C 1
ATOM 1762 O O . SER A 1 212 ? 17.566 22.785 16.158 1.00 54.19 212 SER A O 1
ATOM 1764 N N . LYS A 1 213 ? 15.665 22.808 14.961 1.00 51.31 213 LYS A N 1
ATOM 1765 C CA . LYS A 1 213 ? 16.259 22.312 13.697 1.00 51.31 213 LYS A CA 1
ATOM 1766 C C . LYS A 1 213 ? 16.420 23.372 12.592 1.00 51.31 213 LYS A C 1
ATOM 1768 O O . LYS A 1 213 ? 16.796 23.016 11.485 1.00 51.31 213 LYS A O 1
ATOM 1773 N N . VAL A 1 214 ? 16.167 24.659 12.858 1.00 49.41 214 VAL A N 1
ATOM 1774 C CA . VAL A 1 214 ? 16.203 25.717 11.813 1.00 49.41 214 VAL A CA 1
ATOM 1775 C C . VAL A 1 214 ? 17.467 26.602 11.857 1.00 49.41 214 VAL A C 1
ATOM 1777 O O . VAL A 1 214 ? 17.615 27.504 11.043 1.00 49.41 214 VAL A O 1
ATOM 1780 N N . ASN A 1 215 ? 18.442 26.308 12.722 1.00 46.78 215 ASN A N 1
ATOM 1781 C CA . ASN A 1 215 ? 19.767 26.944 12.676 1.00 46.78 215 ASN A CA 1
ATOM 1782 C C . ASN A 1 215 ? 20.852 25.945 12.245 1.00 46.78 215 ASN A C 1
ATOM 1784 O O . ASN A 1 215 ? 21.665 25.540 13.066 1.00 46.78 215 ASN A O 1
ATOM 1788 N N . ASP A 1 216 ? 20.855 25.548 10.972 1.00 35.81 216 ASP A N 1
ATOM 1789 C CA . ASP A 1 216 ? 22.086 25.470 10.173 1.00 35.81 216 ASP A CA 1
ATOM 1790 C C . ASP A 1 216 ? 21.746 25.292 8.685 1.00 35.81 216 ASP A C 1
ATOM 1792 O O . ASP A 1 216 ? 20.814 24.575 8.321 1.00 35.81 216 ASP A O 1
ATOM 1796 N N . ASN A 1 217 ? 22.468 26.002 7.824 1.00 39.97 217 ASN A N 1
ATOM 1797 C CA . ASN A 1 217 ? 22.221 26.051 6.385 1.00 39.97 217 ASN A CA 1
ATOM 1798 C C . ASN A 1 217 ? 22.907 24.894 5.634 1.00 39.97 217 ASN A C 1
ATOM 1800 O O . ASN A 1 217 ? 24.010 24.483 5.978 1.00 39.97 217 ASN A O 1
ATOM 1804 N N . SER A 1 218 ? 22.296 24.556 4.492 1.00 41.59 218 SER A N 1
ATOM 1805 C CA . SER A 1 218 ? 22.773 23.796 3.317 1.00 41.59 218 SER A CA 1
ATOM 1806 C C . SER A 1 218 ? 22.575 22.265 3.256 1.00 41.59 218 SER A C 1
ATOM 1808 O O . SER A 1 218 ? 23.243 21.482 3.918 1.00 41.59 218 SER A O 1
ATOM 1810 N N . GLU A 1 219 ? 21.678 21.914 2.321 1.00 38.28 219 GLU A N 1
ATOM 1811 C CA . GLU A 1 219 ? 21.643 20.727 1.448 1.00 38.28 219 GLU A CA 1
ATOM 1812 C C . GLU A 1 219 ? 21.172 19.376 2.025 1.00 38.28 219 GLU A C 1
ATOM 1814 O O . GLU A 1 219 ? 21.928 18.486 2.398 1.00 38.28 219 GLU A O 1
ATOM 1819 N N . GLU A 1 220 ? 19.839 19.251 1.980 1.00 45.69 220 GLU A N 1
ATOM 1820 C CA . GLU A 1 220 ? 19.067 18.123 1.434 1.00 45.69 220 GLU A CA 1
ATOM 1821 C C . GLU A 1 220 ? 19.457 16.704 1.865 1.00 45.69 220 GLU A C 1
ATOM 1823 O O . GLU A 1 220 ? 20.011 15.897 1.120 1.00 45.69 220 GLU A O 1
ATOM 1828 N N . SER A 1 221 ? 18.971 16.342 3.049 1.00 39.06 221 SER A N 1
ATOM 1829 C CA . SER A 1 221 ? 18.383 15.028 3.306 1.00 39.06 221 SER A CA 1
ATOM 1830 C C . SER A 1 221 ? 17.421 15.132 4.485 1.00 39.06 221 SER A C 1
ATOM 1832 O O . SER A 1 221 ? 17.832 15.192 5.638 1.00 39.06 221 SER A O 1
ATOM 1834 N N . SER A 1 222 ? 16.120 15.157 4.212 1.00 35.59 222 SER A N 1
ATOM 1835 C CA . SER A 1 222 ? 15.134 14.590 5.134 1.00 35.59 222 SER A CA 1
ATOM 1836 C C . SER A 1 222 ? 13.855 14.253 4.383 1.00 35.59 222 SER A C 1
ATOM 1838 O O . SER A 1 222 ? 13.152 15.086 3.819 1.00 35.59 222 SER A O 1
ATOM 1840 N N . SER A 1 223 ? 13.628 12.953 4.366 1.00 41.81 223 SER A N 1
ATOM 1841 C CA . SER A 1 223 ? 12.361 12.285 4.189 1.00 41.81 223 SER A CA 1
ATOM 1842 C C . SER A 1 223 ? 11.246 12.914 5.028 1.00 41.81 223 SER A C 1
ATOM 1844 O O . SER A 1 223 ? 11.442 13.262 6.189 1.00 41.81 223 SER A O 1
ATOM 1846 N N . GLU A 1 224 ? 10.068 12.896 4.406 1.00 49.06 224 GLU A N 1
ATOM 1847 C CA . GLU A 1 224 ? 8.730 12.887 4.999 1.00 49.06 224 GLU A CA 1
ATOM 1848 C C . GLU A 1 224 ? 8.054 14.246 5.257 1.00 49.06 224 GLU A C 1
ATOM 1850 O O . GLU A 1 224 ? 8.380 15.019 6.150 1.00 49.06 224 GLU A O 1
ATOM 1855 N N . ILE A 1 225 ? 6.985 14.438 4.467 1.00 48.16 225 ILE A N 1
ATOM 1856 C CA . ILE A 1 225 ? 5.946 15.475 4.536 1.00 48.16 225 ILE A CA 1
ATOM 1857 C C . ILE A 1 225 ? 6.330 16.807 3.873 1.00 48.16 225 ILE A C 1
ATOM 1859 O O . ILE A 1 225 ? 6.326 17.866 4.490 1.00 48.16 225 ILE A O 1
ATOM 1863 N N . SER A 1 226 ? 6.578 16.770 2.560 1.00 45.00 226 SER A N 1
ATOM 1864 C CA . SER A 1 226 ? 6.345 17.906 1.652 1.00 45.00 226 SER A CA 1
ATOM 1865 C C . SER A 1 226 ? 6.317 17.438 0.197 1.00 45.00 226 SER A C 1
ATOM 1867 O O . SER A 1 226 ? 7.331 17.438 -0.479 1.00 45.00 226 SER A O 1
ATOM 1869 N N . ASN A 1 227 ? 5.141 17.042 -0.290 1.00 43.94 227 ASN A N 1
ATOM 1870 C CA . ASN A 1 227 ? 4.798 17.092 -1.719 1.00 43.94 227 ASN A CA 1
ATOM 1871 C C . ASN A 1 227 ? 3.314 17.475 -1.884 1.00 43.94 227 ASN A C 1
ATOM 1873 O O . ASN A 1 227 ? 2.578 16.909 -2.683 1.00 43.94 227 ASN A O 1
ATOM 1877 N N . SER A 1 228 ? 2.865 18.458 -1.094 1.00 51.06 228 SER A N 1
ATOM 1878 C CA . SER A 1 228 ? 1.537 19.083 -1.216 1.00 51.06 228 SER A CA 1
ATOM 1879 C C . SER A 1 228 ? 1.567 20.355 -2.081 1.00 51.06 228 SER A C 1
ATOM 1881 O O . SER A 1 228 ? 0.644 21.164 -2.021 1.00 51.06 228 SER A O 1
ATOM 1883 N N . SER A 1 229 ? 2.619 20.568 -2.875 1.00 58.19 229 SER A N 1
ATOM 1884 C CA . SER A 1 229 ? 2.735 21.749 -3.747 1.00 58.19 229 SER A CA 1
ATOM 1885 C C . SER A 1 229 ? 1.953 21.603 -5.059 1.00 58.19 229 SER A C 1
ATOM 1887 O O . SER A 1 229 ? 1.614 22.603 -5.685 1.00 58.19 229 SER A O 1
ATOM 1889 N N . ASP A 1 230 ? 1.620 20.369 -5.450 1.00 68.06 230 ASP A N 1
ATOM 1890 C CA . ASP A 1 230 ? 0.969 20.050 -6.728 1.00 68.06 230 ASP A CA 1
ATOM 1891 C C . ASP A 1 230 ? -0.496 19.609 -6.582 1.00 68.06 230 ASP A C 1
ATOM 1893 O O . ASP A 1 230 ? -1.091 19.143 -7.550 1.00 68.06 230 ASP A O 1
ATOM 1897 N N . ILE A 1 231 ? -1.097 19.763 -5.395 1.00 82.25 231 ILE A N 1
ATOM 1898 C CA . ILE A 1 231 ? -2.500 19.403 -5.148 1.00 82.25 231 ILE A CA 1
ATOM 1899 C C . ILE A 1 231 ? -3.327 20.675 -5.005 1.00 82.25 231 ILE A C 1
ATOM 1901 O O . ILE A 1 231 ? -3.213 21.384 -4.007 1.00 82.25 231 ILE A O 1
ATOM 1905 N N . ARG A 1 232 ? -4.171 20.984 -5.994 1.00 87.31 232 ARG A N 1
ATOM 1906 C CA . ARG A 1 232 ? -5.119 22.108 -5.895 1.00 87.31 232 ARG A CA 1
ATOM 1907 C C . ARG A 1 232 ? -6.385 21.875 -6.706 1.00 87.31 232 ARG A C 1
ATOM 1909 O O . ARG A 1 232 ? -6.384 21.101 -7.656 1.00 87.31 232 ARG A O 1
ATOM 1916 N N . VAL A 1 233 ? -7.467 22.554 -6.337 1.00 86.25 233 VAL A N 1
ATOM 1917 C CA . VAL A 1 233 ? -8.771 22.443 -7.005 1.00 86.25 233 VAL A CA 1
ATOM 1918 C C . VAL A 1 233 ? -9.131 23.782 -7.635 1.00 86.25 233 VAL A C 1
ATOM 1920 O O . VAL A 1 233 ? -9.127 24.804 -6.956 1.00 86.25 233 VAL A O 1
ATOM 1923 N N . GLU A 1 234 ? -9.457 23.776 -8.927 1.00 83.19 234 GLU A N 1
ATOM 1924 C CA . GLU A 1 234 ? -9.838 24.977 -9.675 1.00 83.19 234 GLU A CA 1
ATOM 1925 C C . GLU A 1 234 ? -10.962 24.645 -10.664 1.00 83.19 234 GLU A C 1
ATOM 1927 O O . GLU A 1 234 ? -10.901 23.638 -11.370 1.00 83.19 234 GLU A O 1
ATOM 1932 N N . ASN A 1 235 ? -12.015 25.471 -10.708 1.00 77.56 235 ASN A N 1
ATOM 1933 C CA . ASN A 1 235 ? -13.158 25.308 -11.620 1.00 77.56 235 ASN A CA 1
ATOM 1934 C C . ASN A 1 235 ? -13.766 23.884 -11.631 1.00 77.56 235 ASN A C 1
ATOM 1936 O O . ASN A 1 235 ? -14.133 23.360 -12.683 1.00 77.56 235 ASN A O 1
ATOM 1940 N N . GLY A 1 236 ? -13.838 23.235 -10.460 1.00 82.12 236 GLY A N 1
ATOM 1941 C CA . GLY A 1 236 ? -14.384 21.879 -10.309 1.00 82.12 236 GLY A CA 1
ATOM 1942 C C . GLY A 1 236 ? -13.482 20.751 -10.831 1.00 82.12 236 GLY A C 1
ATOM 1943 O O . GLY A 1 236 ? -13.956 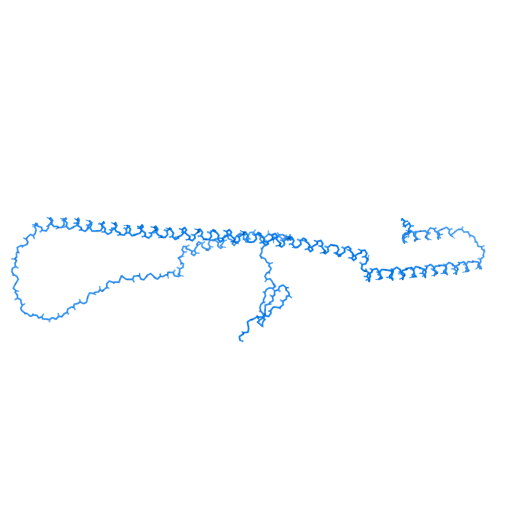19.628 -11.013 1.00 82.12 236 GLY A O 1
ATOM 1944 N N . LYS A 1 237 ? -12.197 21.031 -11.087 1.00 84.94 237 LYS A N 1
ATOM 1945 C CA . LYS A 1 237 ? -11.186 20.052 -11.507 1.00 84.94 237 LYS A CA 1
ATOM 1946 C C . LYS A 1 237 ? -10.078 19.940 -10.462 1.00 84.94 237 LYS A C 1
ATOM 1948 O O . LYS A 1 237 ? -9.649 20.949 -9.905 1.00 84.94 237 LYS A O 1
ATOM 1953 N N . LEU A 1 238 ? -9.614 18.716 -10.215 1.00 89.00 238 LEU A N 1
ATOM 1954 C CA . LEU A 1 238 ? -8.490 18.421 -9.325 1.00 89.00 238 LEU A CA 1
ATOM 1955 C C . LEU A 1 238 ? -7.190 18.430 -10.133 1.00 89.00 238 LEU A C 1
ATOM 1957 O O . LEU A 1 238 ? -7.086 17.731 -11.138 1.00 89.00 238 LEU A O 1
ATOM 1961 N N . TYR A 1 239 ? -6.205 19.200 -9.691 1.00 88.06 239 TYR A N 1
ATOM 1962 C CA . TYR A 1 239 ? -4.834 19.145 -10.181 1.00 88.06 239 TYR A CA 1
ATOM 1963 C C . TYR A 1 239 ? -4.021 18.249 -9.248 1.00 88.06 239 TYR A C 1
ATOM 1965 O O . TYR A 1 239 ? -3.994 18.498 -8.042 1.00 88.06 239 TYR A O 1
ATOM 1973 N N . TYR A 1 240 ? -3.428 17.193 -9.803 1.00 89.25 240 TYR A N 1
ATOM 1974 C CA . TYR A 1 240 ? -2.581 16.235 -9.090 1.00 89.25 240 TYR A CA 1
ATOM 1975 C C . TYR A 1 240 ? -1.562 15.637 -10.068 1.00 89.25 240 TYR A C 1
ATOM 1977 O O . TYR A 1 240 ? -1.901 15.370 -11.221 1.00 89.25 240 TYR A O 1
ATOM 1985 N N . GLU A 1 241 ? -0.309 15.457 -9.644 1.00 86.81 241 GLU A N 1
ATOM 1986 C CA . GLU A 1 241 ? 0.768 14.879 -10.476 1.00 86.81 241 GLU A CA 1
ATOM 1987 C C . GLU A 1 241 ? 0.915 15.518 -11.874 1.00 86.81 241 GLU A C 1
ATOM 1989 O O . GLU A 1 241 ? 1.201 14.842 -12.859 1.00 86.81 241 GLU A O 1
ATOM 1994 N N . LYS A 1 242 ? 0.734 16.841 -11.985 1.00 85.50 242 LYS A N 1
ATOM 1995 C CA . LYS A 1 242 ? 0.794 17.597 -13.257 1.00 85.50 242 LYS A CA 1
ATOM 1996 C C . LYS A 1 242 ? -0.325 17.283 -14.261 1.00 85.50 242 LYS A C 1
ATOM 1998 O O . LYS A 1 242 ? -0.253 17.726 -15.408 1.00 85.50 242 LYS A O 1
ATOM 2003 N N . TYR A 1 243 ? -1.384 16.602 -13.828 1.00 86.44 243 TYR A N 1
ATOM 2004 C CA . TYR A 1 243 ? -2.574 16.327 -14.629 1.00 86.44 243 TYR A CA 1
ATOM 2005 C C . TYR A 1 243 ? -3.834 16.934 -14.007 1.00 86.44 243 TYR A C 1
ATOM 2007 O O . TYR A 1 243 ? -3.948 17.104 -12.794 1.00 86.44 243 TYR A O 1
ATOM 2015 N N . TRP A 1 244 ? -4.799 17.256 -14.873 1.00 90.25 244 TRP A N 1
ATOM 2016 C CA . TRP A 1 244 ? -6.128 17.713 -14.478 1.00 90.25 244 TRP A CA 1
ATOM 2017 C C . TRP A 1 244 ? -7.130 16.564 -14.547 1.00 90.25 244 TRP A C 1
ATOM 2019 O O . TRP A 1 244 ? -7.357 15.992 -15.613 1.00 90.25 244 TRP A O 1
ATOM 2029 N N . TYR A 1 245 ? -7.790 16.298 -13.428 1.00 85.62 245 TYR A N 1
ATOM 2030 C CA . TYR A 1 245 ? -8.854 15.314 -13.297 1.00 85.62 245 TYR A CA 1
ATOM 2031 C C . TYR A 1 245 ? -10.204 16.035 -13.223 1.00 85.62 245 TYR A C 1
ATOM 2033 O O . TYR A 1 245 ? -10.409 16.933 -12.403 1.00 85.62 245 TYR A O 1
ATOM 2041 N N . GLY A 1 246 ? -11.129 15.681 -14.118 1.00 81.00 246 GLY A N 1
ATOM 2042 C CA . GLY A 1 246 ? -12.497 16.200 -14.094 1.00 81.00 246 GLY A CA 1
ATOM 2043 C C . GLY A 1 246 ? -13.335 15.503 -13.023 1.00 81.00 246 GLY A C 1
ATOM 2044 O O . GLY A 1 246 ? -13.226 14.290 -12.859 1.00 81.00 246 GLY A O 1
ATOM 2045 N N . SER A 1 247 ? -14.183 16.254 -12.315 1.00 69.94 247 SER A N 1
ATOM 2046 C CA . SER A 1 247 ? -15.186 15.670 -11.417 1.00 69.94 247 SER A CA 1
ATOM 2047 C C . SER A 1 247 ? -16.074 14.671 -12.177 1.00 69.94 247 SER A C 1
ATOM 2049 O O . SER A 1 247 ? -16.686 15.022 -13.186 1.00 69.94 247 SER A O 1
ATOM 2051 N N . LEU A 1 248 ? -16.149 13.429 -11.684 1.00 57.38 248 LEU A N 1
ATOM 2052 C CA . LEU A 1 248 ? -17.052 12.382 -12.184 1.00 57.38 248 LEU A CA 1
ATOM 2053 C C . LEU A 1 248 ? -18.484 12.512 -11.637 1.00 57.38 248 LEU A C 1
ATOM 2055 O O . LEU A 1 248 ? -19.360 11.739 -12.022 1.00 57.38 248 LEU A O 1
ATOM 2059 N N . PHE A 1 249 ? -18.750 13.497 -10.779 1.00 56.28 249 PHE A N 1
ATOM 2060 C CA . PHE A 1 249 ? -20.091 13.757 -10.272 1.00 56.28 249 PHE A CA 1
ATOM 2061 C C . PHE A 1 249 ? -20.784 14.796 -11.156 1.00 56.28 249 PHE A C 1
ATOM 2063 O O . PHE A 1 249 ? -20.550 15.999 -11.040 1.00 56.28 249 PHE A O 1
ATOM 2070 N N . LYS A 1 250 ? -21.643 14.310 -12.059 1.00 52.59 250 LYS A N 1
ATOM 2071 C CA . LYS A 1 250 ? -22.730 15.114 -12.628 1.00 52.59 250 LYS A CA 1
ATOM 2072 C C . LYS A 1 250 ? -23.775 15.325 -11.530 1.00 52.59 250 LYS A C 1
ATOM 2074 O O . LYS A 1 250 ? -24.324 14.343 -11.035 1.00 52.59 250 LYS A O 1
ATOM 2079 N N . SER A 1 251 ? -24.016 16.582 -11.162 1.00 47.62 251 SER A N 1
ATOM 2080 C CA . SER A 1 251 ? -25.309 16.986 -10.599 1.00 47.62 251 SER A CA 1
ATOM 2081 C C . SER A 1 251 ? -26.367 17.032 -11.695 1.00 47.62 251 SER A C 1
ATOM 2083 O O . SER A 1 251 ? -25.987 17.177 -12.881 1.00 47.62 251 SER A O 1
#

Foldseek 3Di:
DDPDDDPVRVVVVVVVVVVVVPDDDDDDPPPVVVVVVVVVVVVVVVVVVVVVVVVVVVVVQVVCVVVQNRPVSVVVVVVVVVVVVVVVVVVVVVVVVVVVVVVVVVVVVVVVVVVVVVVVVVVVVVVVVVVVVVVVVVVVVVVVVVVVVVVVVVVCPDDDDDDDDDDDDDDDDDDPPPDPPDPDPPVPPDDDPVRVVVVVVVVVVVVVVVVVPPPDDDDDDDDDDDPCPQFDDDPQWTGDPNDTHHDPDDD

Secondary structure (DSSP, 8-state):
---PPPHHHHHHHHHHHHHHTT---S--SSHHHHHHHHHHHHHHHHHHHHHHHHHHHHHHHHHHHHTT--HHHHHHHHHHHHHHHHHHHHHHHHHHHHHHHHHHHHHHHHHHHHHHHHHHHHHHHHHHHHHHHHHHHHHHHHHHHHHHHHHHHTT-------PPPPP------PPP-------------SPPHHHHHHHHHHHHHHHHHHHTTSS--------SS---SS-EEETTEEEETTEEEE-----

Organism: Araneus ventricosus (NCBI:txid182803)

InterPro domains:
  IPR013907 Sds3-like [PF08598] (40-230)
  IPR013907 Sds3-like [PTHR21964] (38-246)
  IPR013907 Sds3-like [SM01401] (32-202)